Protein AF-0000000072240077 (afdb_homodimer)

Sequence (240 aa):
MLSRKIATWWFSNKEYLAKALKEIVDQAFSPAPGAASATRTRRRMTVDEASDLFGVQKNASLKEIIERSDQLYKLNDPSKGGSKYLQAKVLSARLVLEDEARKRGETLPEERNNTQYHSSMLSRKIATWWFSNKEYLAKALKEIVDQAFSPAPGAASATRTRRRMTVDEASDLFGVQKNASLKEIIERSDQLYKLNDPSKGGSKYLQAKVLSARLVLEDEARKRGETLPEERNNTQYHSS

Secondary structure (DSSP, 8-state):
--TTSSTTGGGS--HHHHHHHHHHHHHHT---TT--S------PPPHHHHHHHHT--TT--HHHHHHHHHHHHHHT-GGGT--HHHHHHHHHHHHHHHHHHHHTT---HHHHHHHHHHT-/--TTSSTTGGGG--HHHHHHHHHHHHHHT---TT--S------PPPHHHHHHHHT--TT--HHHHHHHHHHHHHHT-GGGT--HHHHHHHHHHHHHHHHHHHHTT---HHHHHHHHHH--

Solvent-accessible surface area (backbone atoms only — not comparable to full-atom values): 14073 Å² total; per-residue (Å²): 135,78,83,73,69,68,79,65,62,78,70,72,66,58,75,58,42,56,65,50,43,53,55,43,45,52,60,73,62,48,69,62,76,85,70,67,77,82,72,60,77,68,74,73,79,44,60,68,56,29,18,50,42,64,70,49,58,88,80,48,50,64,68,55,50,51,53,48,38,52,50,44,36,59,49,20,32,51,92,78,64,28,22,65,48,56,25,46,49,43,52,52,28,39,53,46,50,49,52,53,26,39,74,74,66,52,64,52,73,67,55,53,55,54,55,58,62,65,71,102,134,76,84,72,68,67,79,65,62,78,71,73,66,57,74,58,42,58,64,51,42,52,56,44,48,54,62,72,61,50,68,63,74,86,71,65,78,82,71,61,79,68,74,72,79,47,59,68,56,29,19,51,44,65,70,49,58,87,81,46,50,63,68,57,50,50,54,48,38,51,48,46,35,59,49,20,31,52,93,78,63,29,21,64,48,56,27,48,49,41,51,52,29,41,54,45,50,49,52,53,26,40,76,74,66,54,67,52,72,66,54,52,55,56,55,58,62,66,73,103

Organism: Galdieria sulphuraria (NCBI:txid130081)

Structure (mmCIF, N/CA/C/O backbone):
data_AF-0000000072240077-model_v1
#
loop_
_entity.id
_entity.type
_entity.pdbx_description
1 polymer 'Mitochondrial import inner membrane translocase subunit TIM16'
#
loop_
_atom_site.group_PDB
_atom_site.id
_atom_site.type_symbol
_atom_site.label_atom_id
_atom_site.label_alt_id
_atom_site.label_comp_id
_atom_site.label_asym_id
_atom_site.label_entity_id
_atom_site.label_seq_id
_atom_site.pdbx_PDB_ins_code
_atom_site.Cartn_x
_atom_site.Cartn_y
_atom_site.Cartn_z
_atom_site.occupancy
_atom_site.B_iso_or_equiv
_atom_site.auth_seq_id
_atom_site.auth_comp_id
_atom_site.auth_asym_id
_atom_site.auth_atom_id
_atom_site.pdbx_PDB_model_num
ATOM 1 N N . MET A 1 1 ? 39.156 -16.797 -3.301 1 23.38 1 MET A N 1
ATOM 2 C CA . MET A 1 1 ? 38.188 -16.672 -4.375 1 23.38 1 MET A CA 1
ATOM 3 C C . MET A 1 1 ? 36.781 -17 -3.875 1 23.38 1 MET A C 1
ATOM 5 O O . MET A 1 1 ? 35.844 -17.141 -4.668 1 23.38 1 MET A O 1
ATOM 9 N N . LEU A 1 2 ? 36.625 -17.469 -2.545 1 30.12 2 LEU A N 1
ATOM 10 C CA . LEU A 1 2 ? 35.531 -18.031 -1.78 1 30.12 2 LEU A CA 1
ATOM 11 C C . LEU A 1 2 ? 34.438 -17 -1.52 1 30.12 2 LEU A C 1
ATOM 13 O O . LEU A 1 2 ? 33.531 -17.219 -0.731 1 30.12 2 LEU A O 1
ATOM 17 N N . SER A 1 3 ? 34.656 -15.75 -1.897 1 30.45 3 SER A N 1
ATOM 18 C CA . SER A 1 3 ? 33.844 -14.656 -1.384 1 30.45 3 SER A CA 1
ATOM 19 C C . SER A 1 3 ? 32.438 -14.688 -1.97 1 30.45 3 SER A C 1
ATOM 21 O O . SER A 1 3 ? 31.688 -13.695 -1.899 1 30.45 3 SER A O 1
ATOM 23 N N . ARG A 1 4 ? 32.062 -15.648 -2.889 1 36.69 4 ARG A N 1
ATOM 24 C CA . ARG A 1 4 ? 30.812 -15.734 -3.611 1 36.69 4 ARG A CA 1
ATOM 25 C C . ARG A 1 4 ? 29.656 -16.031 -2.664 1 36.69 4 ARG A C 1
ATOM 27 O O . ARG A 1 4 ? 28.5 -16.141 -3.094 1 36.69 4 ARG A O 1
ATOM 34 N N . LYS A 1 5 ? 29.766 -16.859 -1.547 1 35 5 LYS A N 1
ATOM 35 C CA . LYS A 1 5 ? 28.688 -17.656 -0.958 1 35 5 LYS A CA 1
ATOM 36 C C . LYS A 1 5 ? 27.688 -16.766 -0.226 1 35 5 LYS A C 1
ATOM 38 O O . LYS A 1 5 ? 26.797 -17.266 0.458 1 35 5 LYS A O 1
ATOM 43 N N . ILE A 1 6 ? 27.969 -15.562 0.047 1 33.59 6 ILE A N 1
ATOM 44 C CA . ILE A 1 6 ? 27.141 -14.938 1.065 1 33.59 6 ILE A CA 1
ATOM 45 C C . ILE A 1 6 ? 25.719 -14.719 0.516 1 33.59 6 ILE A C 1
ATOM 47 O O . ILE A 1 6 ? 24.75 -14.82 1.254 1 33.59 6 ILE A O 1
ATOM 51 N N . ALA A 1 7 ? 25.562 -14.266 -0.649 1 33.47 7 ALA A N 1
ATOM 52 C CA . ALA A 1 7 ? 24.312 -13.602 -0.992 1 33.47 7 ALA A CA 1
ATOM 53 C C . ALA A 1 7 ? 23.203 -14.633 -1.259 1 33.47 7 ALA A C 1
ATOM 55 O O . ALA A 1 7 ? 22.109 -14.273 -1.7 1 33.47 7 ALA A O 1
ATOM 56 N N . THR A 1 8 ? 23.562 -15.891 -1.469 1 33.22 8 THR A N 1
ATOM 57 C CA . THR A 1 8 ? 22.594 -16.922 -1.83 1 33.22 8 THR A CA 1
ATOM 58 C C . THR A 1 8 ? 21.594 -17.141 -0.698 1 33.22 8 THR A C 1
ATOM 60 O O . THR A 1 8 ? 20.609 -17.859 -0.869 1 33.22 8 THR A O 1
ATOM 63 N N . TRP A 1 9 ? 21.984 -16.859 0.6 1 36.62 9 TRP A N 1
ATOM 64 C CA . TRP A 1 9 ? 21.219 -17.359 1.74 1 36.62 9 TRP A CA 1
ATOM 65 C C . TRP A 1 9 ? 19.812 -16.766 1.753 1 36.62 9 TRP A C 1
ATOM 67 O O . TRP A 1 9 ? 18.859 -17.422 2.18 1 36.62 9 TRP A O 1
ATOM 77 N N . TRP A 1 10 ? 19.594 -15.688 1.275 1 39.09 10 TRP A N 1
ATOM 78 C CA . TRP A 1 10 ? 18.266 -15.141 1.543 1 39.09 10 TRP A CA 1
ATOM 79 C C . TRP A 1 10 ? 17.172 -16.031 0.963 1 39.09 10 TRP A C 1
ATOM 81 O O . TRP A 1 10 ? 16.062 -16.078 1.478 1 39.09 10 TRP A O 1
ATOM 91 N N . PHE A 1 11 ? 17.297 -16.641 -0.177 1 42.75 11 PHE A N 1
ATOM 92 C CA . PHE A 1 11 ? 16.141 -17.172 -0.904 1 42.75 11 PHE A CA 1
ATOM 93 C C . PHE A 1 11 ? 15.875 -18.609 -0.516 1 42.75 11 PHE A C 1
ATOM 95 O O . PHE A 1 11 ? 14.969 -19.25 -1.062 1 42.75 11 PHE A O 1
ATOM 102 N N . SER A 1 12 ? 16.688 -19.328 0.104 1 37.28 12 SER A N 1
ATOM 103 C CA . SER A 1 12 ? 16.375 -20.734 0.288 1 37.28 12 SER A CA 1
ATOM 104 C C . SER A 1 12 ? 15.078 -20.906 1.072 1 37.28 12 SER A C 1
ATOM 106 O O . SER A 1 12 ? 14.539 -22.016 1.161 1 37.28 12 SER A O 1
ATOM 108 N N . ASN A 1 13 ? 14.695 -20.234 2.211 1 38.38 13 ASN A N 1
ATOM 109 C CA . ASN A 1 13 ? 13.672 -20.578 3.189 1 38.38 13 ASN A CA 1
ATOM 110 C C . ASN A 1 13 ? 12.273 -20.25 2.686 1 38.38 13 ASN A C 1
ATOM 112 O O . ASN A 1 13 ? 11.766 -19.156 2.934 1 38.38 13 ASN A O 1
ATOM 116 N N . LYS A 1 14 ? 11.883 -20.5 1.625 1 41.28 14 LYS A N 1
ATOM 117 C CA . LYS A 1 14 ? 10.609 -20.234 0.964 1 41.28 14 LYS A CA 1
ATOM 118 C C . LYS A 1 14 ? 9.453 -20.859 1.731 1 41.28 14 LYS A C 1
ATOM 120 O O . LYS A 1 14 ? 8.352 -20.312 1.771 1 41.28 14 LYS A O 1
ATOM 125 N N . GLU A 1 15 ? 9.578 -22.141 2.133 1 40.34 15 GLU A N 1
ATOM 126 C CA . GLU A 1 15 ? 8.477 -22.781 2.846 1 40.34 15 GLU A CA 1
ATOM 127 C C . GLU A 1 15 ? 8.109 -22.016 4.109 1 40.34 15 GLU A C 1
ATOM 129 O O . GLU A 1 15 ? 6.934 -21.922 4.465 1 40.34 15 GLU A O 1
ATOM 134 N N . TYR A 1 16 ? 9.102 -21.594 4.836 1 43.09 16 TYR A N 1
ATOM 135 C CA . TYR A 1 16 ? 8.898 -20.984 6.148 1 43.09 16 TYR A CA 1
ATOM 136 C C . TYR A 1 16 ? 8.195 -19.625 6.023 1 43.09 16 TYR A C 1
ATOM 138 O O . TYR A 1 16 ? 7.453 -19.234 6.918 1 43.09 16 TYR A O 1
ATOM 146 N N . LEU A 1 17 ? 8.195 -19.203 4.898 1 49.06 17 LEU A N 1
ATOM 147 C CA . LEU A 1 17 ? 7.754 -17.812 4.816 1 49.06 17 LEU A CA 1
ATOM 148 C C . LEU A 1 17 ? 6.234 -17.734 4.766 1 49.06 17 LEU A C 1
ATOM 150 O O . LEU A 1 17 ? 5.637 -16.859 5.402 1 49.06 17 LEU A O 1
ATOM 154 N N . ALA A 1 18 ? 5.684 -18.797 4.066 1 44.97 18 ALA A N 1
ATOM 155 C CA . ALA A 1 18 ? 4.23 -18.672 3.979 1 44.97 18 ALA A CA 1
ATOM 156 C C . ALA A 1 18 ? 3.592 -18.766 5.363 1 44.97 18 ALA A C 1
ATOM 158 O O . ALA A 1 18 ? 2.666 -18.016 5.676 1 44.97 18 ALA A O 1
ATOM 159 N N . LYS A 1 19 ? 3.92 -19.938 6.117 1 48.56 19 LYS A N 1
ATOM 160 C CA . LYS A 1 19 ? 3.379 -20.047 7.469 1 48.56 19 LYS A CA 1
ATOM 161 C C . LYS A 1 19 ? 3.789 -18.859 8.328 1 48.56 19 LYS A C 1
ATOM 163 O O . LYS A 1 19 ? 2.996 -18.359 9.133 1 48.56 19 LYS A O 1
ATOM 168 N N . ALA A 1 20 ? 4.969 -18.469 8.203 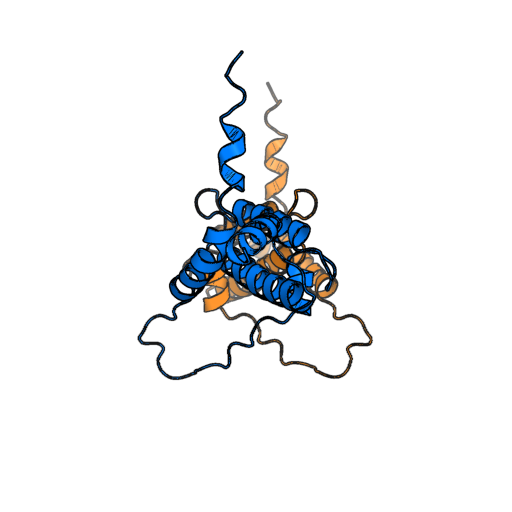1 47.31 20 ALA A N 1
ATOM 169 C CA . ALA A 1 20 ? 5.48 -17.359 8.992 1 47.31 20 ALA A CA 1
ATOM 170 C C . ALA A 1 20 ? 4.789 -16.047 8.617 1 47.31 20 ALA A C 1
ATOM 172 O O . ALA A 1 20 ? 4.473 -15.227 9.477 1 47.31 20 ALA A O 1
ATOM 173 N N . LEU A 1 21 ? 4.414 -16.125 7.363 1 52.34 21 LEU A N 1
ATOM 174 C CA . LEU A 1 21 ? 3.789 -14.891 6.887 1 52.34 21 LEU A CA 1
ATOM 175 C C . LEU A 1 21 ? 2.369 -14.758 7.426 1 52.34 21 LEU A C 1
ATOM 177 O O . LEU A 1 21 ? 1.952 -13.672 7.832 1 52.34 21 LEU A O 1
ATOM 181 N N . LYS A 1 22 ? 1.643 -15.945 7.465 1 51.84 22 LYS A N 1
ATOM 182 C CA . LYS A 1 22 ? 0.296 -15.891 8.023 1 51.84 22 LYS A CA 1
ATOM 183 C C . LYS A 1 22 ? 0.323 -15.398 9.469 1 51.84 22 LYS A C 1
ATOM 185 O O . LYS A 1 22 ? -0.534 -14.609 9.883 1 51.84 22 LYS A O 1
ATOM 190 N N . GLU A 1 23 ? 1.2 -15.867 10.219 1 48.19 23 GLU A N 1
ATOM 191 C CA . GLU A 1 23 ? 1.316 -15.469 11.617 1 48.19 23 GLU A CA 1
ATOM 192 C C . GLU A 1 23 ? 1.654 -13.984 11.742 1 48.19 23 GLU A C 1
ATOM 194 O O . GLU A 1 23 ? 1.138 -13.297 12.625 1 48.19 23 GLU A O 1
ATOM 199 N N . ILE A 1 24 ? 2.334 -13.539 10.859 1 46.5 24 ILE A N 1
ATOM 200 C CA . ILE A 1 24 ? 2.77 -12.148 10.922 1 46.5 24 ILE A CA 1
ATOM 201 C C . ILE A 1 24 ? 1.61 -11.227 10.547 1 46.5 24 ILE A C 1
ATOM 203 O O . ILE A 1 24 ? 1.394 -10.195 11.188 1 46.5 24 ILE A O 1
ATOM 207 N N . VAL A 1 25 ? 0.955 -11.648 9.578 1 49.75 25 VAL A N 1
ATOM 208 C CA . VAL A 1 25 ? -0.196 -10.859 9.148 1 49.75 25 VAL A CA 1
ATOM 209 C C . VAL A 1 25 ? -1.205 -10.758 10.297 1 49.75 25 VAL A C 1
ATOM 211 O O . VAL A 1 25 ? -1.745 -9.68 10.555 1 49.75 25 VAL A O 1
ATOM 214 N N . ASP A 1 26 ? -1.506 -11.883 10.945 1 47.62 26 ASP A N 1
ATOM 215 C CA . ASP A 1 26 ? -2.451 -11.891 12.055 1 47.62 26 ASP A CA 1
ATOM 216 C C . ASP A 1 26 ? -1.997 -10.945 13.164 1 47.62 26 ASP A C 1
ATOM 218 O O . ASP A 1 26 ? -2.816 -10.25 13.773 1 47.62 26 ASP A O 1
ATOM 222 N N . GLN A 1 27 ? -0.763 -10.953 13.352 1 46.28 27 GLN A N 1
ATOM 223 C CA . GLN A 1 27 ? -0.23 -10.125 14.43 1 46.28 27 GLN A CA 1
ATOM 224 C C . GLN A 1 27 ? -0.162 -8.656 14.016 1 46.28 27 GLN A C 1
ATOM 226 O O . GLN A 1 27 ? -0.381 -7.766 14.836 1 46.28 27 GLN A O 1
ATOM 231 N N . ALA A 1 28 ? 0.262 -8.555 12.898 1 47 28 ALA A N 1
ATOM 232 C CA . ALA A 1 28 ? 0.469 -7.18 12.461 1 47 28 ALA A CA 1
ATOM 233 C C . ALA A 1 28 ? -0.862 -6.453 12.297 1 47 28 ALA A C 1
ATOM 235 O O . ALA A 1 28 ? -0.947 -5.242 12.516 1 47 28 ALA A O 1
ATOM 236 N N . PHE A 1 29 ? -1.854 -7.215 11.93 1 45.94 29 PHE A N 1
ATOM 237 C CA . PHE A 1 29 ? -3.164 -6.613 11.703 1 45.94 29 PHE A CA 1
ATOM 238 C C . PHE A 1 29 ? -4.125 -6.973 12.836 1 45.94 29 PHE A C 1
ATOM 240 O O . PHE A 1 29 ? -5.344 -6.949 12.648 1 45.94 29 PHE A O 1
ATOM 247 N N . SER A 1 30 ? -3.643 -7.547 13.883 1 42.81 30 SER A N 1
ATOM 248 C CA . SER A 1 30 ? -4.578 -7.758 14.984 1 42.81 30 SER A CA 1
ATOM 249 C C . SER A 1 30 ? -5.176 -6.438 15.461 1 42.81 30 SER A C 1
ATOM 251 O O . SER A 1 30 ? -4.445 -5.508 15.805 1 42.81 30 SER A O 1
ATOM 253 N N . PRO A 1 31 ? -6.422 -6.277 15.195 1 41.31 31 PRO A N 1
ATOM 254 C CA . PRO A 1 31 ? -7.051 -5.082 15.766 1 41.31 31 PRO A CA 1
ATOM 255 C C . PRO A 1 31 ? -6.758 -4.914 17.25 1 41.31 31 PRO A C 1
ATOM 257 O O . PRO A 1 31 ? -6.531 -5.902 17.953 1 41.31 31 PRO A O 1
ATOM 260 N N . ALA A 1 32 ? -6.379 -3.773 17.625 1 40.25 32 ALA A N 1
ATOM 261 C CA . ALA A 1 32 ? -6.328 -3.504 19.062 1 40.25 32 ALA A CA 1
ATOM 262 C C . ALA A 1 32 ? -7.535 -4.105 19.766 1 40.25 32 ALA A C 1
ATOM 264 O O . ALA A 1 32 ? -8.625 -4.172 19.203 1 40.25 32 ALA A O 1
ATOM 265 N N . PRO A 1 33 ? -7.344 -4.863 20.938 1 40.06 33 PRO A N 1
ATOM 266 C CA . PRO A 1 33 ? -8.406 -5.555 21.672 1 40.06 33 PRO A CA 1
ATOM 267 C C . PRO A 1 33 ? -9.688 -4.727 21.781 1 40.06 33 PRO A C 1
ATOM 269 O O . PRO A 1 33 ? -10.781 -5.289 21.891 1 40.06 33 PRO A O 1
ATOM 272 N N . GLY A 1 34 ? -9.664 -3.57 22.328 1 40.94 34 GLY A N 1
ATOM 273 C CA . GLY A 1 34 ? -10.914 -2.885 22.578 1 40.94 34 GLY A CA 1
ATOM 274 C C . GLY A 1 34 ? -11.797 -2.758 21.359 1 40.94 34 GLY A C 1
ATOM 275 O O . GLY A 1 34 ? -12.844 -2.107 21.391 1 40.94 34 GLY A O 1
ATOM 276 N N . ALA A 1 35 ? -11.219 -2.775 20.297 1 36.62 35 ALA A N 1
ATOM 277 C CA . ALA A 1 35 ? -12.062 -2.656 19.109 1 36.62 35 ALA A CA 1
ATOM 278 C C . ALA A 1 35 ? -12.914 -3.91 18.922 1 36.62 35 ALA A C 1
ATOM 280 O O . ALA A 1 35 ? -12.492 -4.855 18.25 1 36.62 35 ALA A O 1
ATOM 281 N N . ALA A 1 36 ? -13.5 -4.504 19.922 1 35.47 36 ALA A N 1
ATOM 282 C CA . ALA A 1 36 ? -14.469 -5.602 19.953 1 35.47 36 ALA A CA 1
ATOM 283 C C . ALA A 1 36 ? -15.312 -5.617 18.672 1 35.47 36 ALA A C 1
ATOM 285 O O . ALA A 1 36 ? -15.57 -6.676 18.109 1 35.47 36 ALA A O 1
ATOM 286 N N . SER A 1 37 ? -16.5 -4.711 18.641 1 37.94 37 SER A N 1
ATOM 287 C CA . SER A 1 37 ? -17.812 -4.816 18.016 1 37.94 37 SER A CA 1
ATOM 288 C C . SER A 1 37 ? -17.703 -4.953 16.5 1 37.94 37 SER A C 1
ATOM 290 O O . SER A 1 37 ? -18.562 -5.555 15.867 1 37.94 37 SER A O 1
ATOM 292 N N . ALA A 1 38 ? -17.391 -3.777 15.664 1 37.5 38 ALA A N 1
ATOM 293 C CA . ALA A 1 38 ? -17.781 -3.764 14.25 1 37.5 38 ALA A CA 1
ATOM 294 C C . ALA A 1 38 ? -16.984 -4.797 13.461 1 37.5 38 ALA A C 1
ATOM 296 O O . ALA A 1 38 ? -15.766 -4.656 13.289 1 37.5 38 ALA A O 1
ATOM 297 N N . THR A 1 39 ? -17.031 -6.062 13.742 1 40.66 39 THR A N 1
ATOM 298 C CA . THR A 1 39 ? -16.625 -7.105 12.805 1 40.66 39 THR A CA 1
ATOM 299 C C . THR A 1 39 ? -16.688 -6.598 11.367 1 40.66 39 THR A C 1
ATOM 301 O O . THR A 1 39 ? -17.719 -6.691 10.719 1 40.66 39 THR A O 1
ATOM 304 N N . ARG A 1 40 ? -16.453 -5.324 11.227 1 45.16 40 ARG A N 1
ATOM 305 C CA . ARG A 1 40 ? -16.531 -4.812 9.859 1 45.16 40 ARG A CA 1
ATOM 306 C C . ARG A 1 40 ? -15.969 -5.824 8.867 1 45.16 40 ARG A C 1
ATOM 308 O O . ARG A 1 40 ? -14.898 -6.402 9.094 1 45.16 40 ARG A O 1
ATOM 315 N N . THR A 1 41 ? -16.812 -6.66 8.352 1 48.19 41 THR A N 1
ATOM 316 C CA . THR A 1 41 ? -16.547 -7.566 7.242 1 48.19 41 THR A CA 1
ATOM 317 C C . THR A 1 41 ? -15.398 -7.043 6.383 1 48.19 41 THR A C 1
ATOM 319 O O . THR A 1 41 ? -15.578 -6.102 5.609 1 48.19 41 THR A O 1
ATOM 322 N N . ARG A 1 42 ? -14.242 -6.844 7.113 1 56.81 42 ARG A N 1
ATOM 323 C CA . ARG A 1 42 ? -13.094 -6.484 6.289 1 56.81 42 ARG A CA 1
ATOM 324 C C . ARG A 1 42 ? -13.039 -7.328 5.02 1 56.81 42 ARG A C 1
ATOM 326 O O . ARG A 1 42 ? -13.07 -8.562 5.086 1 56.81 42 ARG A O 1
ATOM 333 N N . ARG A 1 43 ? -13.594 -6.734 4.008 1 69.81 43 ARG A N 1
ATOM 334 C CA . ARG A 1 43 ? -13.609 -7.406 2.713 1 69.81 43 ARG A CA 1
ATOM 335 C C . ARG A 1 43 ? -12.242 -8.016 2.402 1 69.81 43 ARG A C 1
ATOM 337 O O . ARG A 1 43 ? -11.219 -7.34 2.512 1 69.81 43 ARG A O 1
ATOM 344 N N . ARG A 1 44 ? -12.258 -9.328 2.402 1 82.56 44 ARG A N 1
ATOM 345 C CA . ARG A 1 44 ? -11.047 -10.047 2.01 1 82.56 44 ARG A CA 1
ATOM 346 C C . ARG A 1 44 ? -10.555 -9.586 0.642 1 82.56 44 ARG A C 1
ATOM 348 O O . ARG A 1 44 ? -11.359 -9.32 -0.253 1 82.56 44 ARG A O 1
ATOM 355 N N . MET A 1 45 ? -9.273 -9.484 0.624 1 91.62 45 MET A N 1
ATOM 356 C CA . MET A 1 45 ? -8.672 -9.125 -0.658 1 91.62 45 MET A CA 1
ATOM 357 C C . MET A 1 45 ? -8.992 -10.172 -1.721 1 91.62 45 MET A C 1
ATOM 359 O O . MET A 1 45 ? -8.852 -11.367 -1.478 1 91.62 45 MET A O 1
ATOM 363 N N . THR A 1 46 ? -9.445 -9.711 -2.906 1 93.88 46 THR A N 1
ATOM 364 C CA . THR A 1 46 ? -9.75 -10.633 -3.996 1 93.88 46 THR A CA 1
ATOM 365 C C . THR A 1 46 ? -8.5 -10.953 -4.801 1 93.88 46 THR A C 1
ATOM 367 O O . THR A 1 46 ? -7.484 -10.266 -4.684 1 93.88 46 THR A O 1
ATOM 370 N N . VAL A 1 47 ? -8.633 -12.031 -5.656 1 96.5 47 VAL A N 1
ATOM 371 C CA . VAL A 1 47 ? -7.535 -12.406 -6.535 1 96.5 47 VAL A CA 1
ATOM 372 C C . VAL A 1 47 ? -7.234 -11.266 -7.504 1 96.5 47 VAL A C 1
ATOM 374 O O . VAL A 1 47 ? -6.07 -10.961 -7.781 1 96.5 47 VAL A O 1
ATOM 377 N N . ASP A 1 48 ? -8.289 -10.602 -7.93 1 96.38 48 ASP A N 1
ATOM 378 C CA . ASP A 1 48 ? -8.117 -9.477 -8.844 1 96.38 48 ASP A CA 1
ATOM 379 C C . ASP A 1 48 ? -7.348 -8.336 -8.18 1 96.38 48 ASP A C 1
ATOM 381 O O . ASP A 1 48 ? -6.43 -7.77 -8.773 1 96.38 48 ASP A O 1
ATOM 385 N N . GLU A 1 49 ? -7.711 -8.016 -6.941 1 95 49 GLU A N 1
ATOM 386 C CA . GLU A 1 49 ? -7.051 -6.949 -6.195 1 95 49 GLU A CA 1
ATOM 387 C C . GLU A 1 49 ? -5.582 -7.281 -5.941 1 95 49 GLU A C 1
ATOM 389 O O . GLU A 1 49 ? -4.707 -6.43 -6.121 1 95 49 GLU A O 1
ATOM 394 N N . ALA A 1 50 ? -5.316 -8.484 -5.547 1 97.44 50 ALA A N 1
ATOM 395 C CA . ALA A 1 50 ? -3.953 -8.93 -5.273 1 97.44 50 ALA A CA 1
ATOM 396 C C . ALA A 1 50 ? -3.098 -8.883 -6.539 1 97.44 50 ALA A C 1
ATOM 398 O O . ALA A 1 50 ? -1.942 -8.461 -6.496 1 97.44 50 ALA A O 1
ATOM 399 N N . SER A 1 51 ? -3.746 -9.312 -7.664 1 98.06 51 SER A N 1
ATOM 400 C CA . SER A 1 51 ? -3.033 -9.297 -8.938 1 98.06 51 SER A CA 1
ATOM 401 C C . SER A 1 51 ? -2.697 -7.867 -9.367 1 98.06 51 SER A C 1
ATOM 403 O O . SER A 1 51 ? -1.601 -7.605 -9.867 1 98.06 51 SER A O 1
ATOM 405 N N . ASP A 1 52 ? -3.594 -6.984 -9.141 1 96.19 52 ASP A N 1
ATOM 406 C CA . ASP A 1 52 ? -3.357 -5.574 -9.438 1 96.19 52 ASP A CA 1
ATOM 407 C C . ASP A 1 52 ? -2.236 -5.008 -8.57 1 96.19 52 ASP A C 1
ATOM 409 O O . ASP A 1 52 ? -1.365 -4.289 -9.062 1 96.19 52 ASP A O 1
ATOM 413 N N . LEU A 1 53 ? -2.23 -5.309 -7.34 1 97.88 53 LEU A N 1
ATOM 414 C CA . LEU A 1 53 ? -1.223 -4.832 -6.398 1 97.88 53 LEU A CA 1
ATOM 415 C C . LEU A 1 53 ? 0.171 -5.285 -6.816 1 97.88 53 LEU A C 1
ATOM 417 O O . LEU A 1 53 ? 1.119 -4.496 -6.793 1 97.88 53 LEU A O 1
ATOM 421 N N . PHE A 1 54 ? 0.246 -6.48 -7.285 1 98.31 54 PHE A N 1
ATOM 422 C CA . PHE A 1 54 ? 1.539 -7.039 -7.66 1 98.31 54 PHE A CA 1
ATOM 423 C C . PHE A 1 54 ? 1.895 -6.664 -9.094 1 98.31 54 PHE A C 1
ATOM 425 O O . PHE A 1 54 ? 3.062 -6.727 -9.484 1 98.31 54 PHE A O 1
ATOM 432 N N . GLY A 1 55 ? 0.925 -6.301 -9.859 1 97.69 55 GLY A N 1
ATOM 433 C CA . GLY A 1 55 ? 1.159 -6.066 -11.273 1 97.69 55 GLY A CA 1
ATOM 434 C C . GLY A 1 55 ? 1.42 -7.344 -12.055 1 97.69 55 GLY A C 1
ATOM 435 O O . GLY A 1 55 ? 2.301 -7.379 -12.914 1 97.69 55 GLY A O 1
ATOM 436 N N . VAL A 1 56 ? 0.664 -8.359 -11.734 1 97.75 56 VAL A N 1
ATOM 437 C CA . VAL A 1 56 ? 0.82 -9.648 -12.406 1 97.75 56 VAL A CA 1
ATOM 438 C C . VAL A 1 56 ? -0.535 -10.133 -12.914 1 97.75 56 VAL A C 1
ATOM 440 O O . VAL A 1 56 ? -1.577 -9.602 -12.531 1 97.75 56 VAL A O 1
ATOM 443 N N . GLN A 1 57 ? -0.478 -11.141 -13.781 1 96.69 57 GLN A N 1
ATOM 444 C CA . GLN A 1 57 ? -1.712 -11.766 -14.25 1 96.69 57 GLN A CA 1
ATOM 445 C C . GLN A 1 57 ? -2.332 -12.633 -13.156 1 96.69 57 GLN A C 1
ATOM 447 O O . GLN A 1 57 ? -1.634 -13.094 -12.25 1 96.69 57 GLN A O 1
ATOM 452 N N . LYS A 1 58 ? -3.619 -12.875 -13.273 1 95 58 LYS A N 1
ATOM 453 C CA . LYS A 1 58 ? -4.34 -13.68 -12.297 1 95 58 LYS A CA 1
ATOM 454 C C . LYS A 1 58 ? -3.764 -15.086 -12.211 1 95 58 LYS A C 1
ATOM 456 O O . LYS A 1 58 ? -3.828 -15.727 -11.156 1 95 58 LYS A O 1
ATOM 461 N N . ASN A 1 59 ? -3.188 -15.547 -13.328 1 95.75 59 ASN A N 1
ATOM 462 C CA . ASN A 1 59 ? -2.641 -16.891 -13.359 1 95.75 59 ASN A CA 1
ATOM 463 C C . ASN A 1 59 ? -1.116 -16.891 -13.281 1 95.75 59 ASN A C 1
ATOM 465 O O . ASN A 1 59 ? -0.455 -17.781 -13.828 1 95.75 59 ASN A O 1
ATOM 469 N N . ALA A 1 60 ? -0.604 -15.859 -12.648 1 96.31 60 ALA A N 1
ATOM 470 C CA . ALA A 1 60 ? 0.841 -15.766 -12.461 1 96.31 60 ALA A CA 1
ATOM 471 C C . ALA A 1 60 ? 1.385 -17.016 -11.773 1 96.31 60 ALA A C 1
ATOM 473 O O . ALA A 1 60 ? 0.703 -17.625 -10.945 1 96.31 60 ALA A O 1
ATOM 474 N N . SER A 1 61 ? 2.619 -17.375 -12.125 1 94.62 61 SER A N 1
ATOM 475 C CA . SER A 1 61 ? 3.266 -18.547 -11.539 1 94.62 61 SER A CA 1
ATOM 476 C C . SER A 1 61 ? 3.654 -18.297 -10.086 1 94.62 61 SER A C 1
ATOM 478 O O . SER A 1 61 ? 3.791 -17.141 -9.672 1 94.62 61 SER A O 1
ATOM 480 N N . LEU A 1 62 ? 3.811 -19.328 -9.383 1 92.62 62 LEU A N 1
ATOM 481 C CA . LEU A 1 62 ?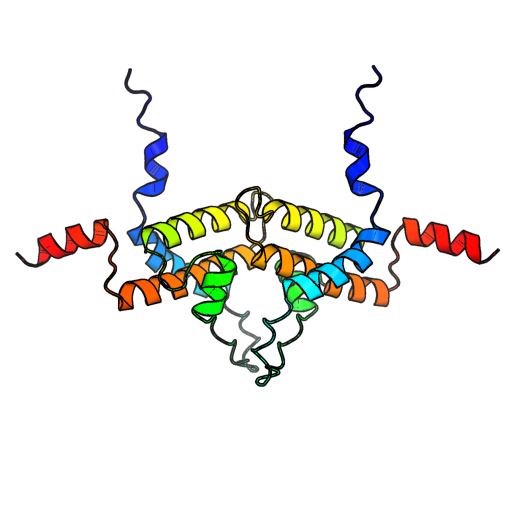 4.246 -19.234 -7.996 1 92.62 62 LEU A CA 1
ATOM 482 C C . LEU A 1 62 ? 5.582 -18.5 -7.895 1 92.62 62 LEU A C 1
ATOM 484 O O . LEU A 1 62 ? 5.789 -17.703 -6.984 1 92.62 62 LEU A O 1
ATOM 488 N N . LYS A 1 63 ? 6.441 -18.812 -8.812 1 91.62 63 LYS A N 1
ATOM 489 C CA . LYS A 1 63 ? 7.75 -18.156 -8.828 1 91.62 63 LYS A CA 1
ATOM 490 C C . LYS A 1 63 ? 7.605 -16.641 -8.984 1 91.62 63 LYS A C 1
ATOM 492 O O . LYS A 1 63 ? 8.227 -15.883 -8.242 1 91.62 63 LYS A O 1
ATOM 497 N N . GLU A 1 64 ? 6.777 -16.188 -9.875 1 95.5 64 GLU A N 1
ATOM 498 C CA . GLU A 1 64 ? 6.543 -14.766 -10.102 1 95.5 64 GLU A CA 1
ATOM 499 C C . GLU A 1 64 ? 5.93 -14.102 -8.875 1 95.5 64 GLU A C 1
ATOM 501 O O . GLU A 1 64 ? 6.316 -12.984 -8.508 1 95.5 64 GLU A O 1
ATOM 506 N N . ILE A 1 65 ? 5.031 -14.742 -8.242 1 96.44 65 ILE A N 1
ATOM 507 C CA . ILE A 1 65 ? 4.336 -14.227 -7.062 1 96.44 65 ILE A CA 1
ATOM 508 C C . ILE A 1 65 ? 5.336 -14.016 -5.93 1 96.44 65 ILE A C 1
ATOM 510 O O . ILE A 1 65 ? 5.344 -12.961 -5.293 1 96.44 65 ILE A O 1
ATOM 514 N N . ILE A 1 66 ? 6.184 -14.969 -5.789 1 93.69 66 ILE A N 1
ATOM 515 C CA . ILE A 1 66 ? 7.156 -14.906 -4.703 1 93.69 66 ILE A CA 1
ATOM 516 C C . ILE A 1 66 ? 8.156 -13.789 -4.969 1 93.69 66 ILE A C 1
ATOM 518 O O . ILE A 1 66 ? 8.453 -12.984 -4.078 1 93.69 66 ILE A O 1
ATOM 522 N N . GLU A 1 67 ? 8.625 -13.727 -6.156 1 94.75 67 GLU A N 1
ATOM 523 C CA . GLU A 1 67 ? 9.594 -12.695 -6.52 1 94.75 67 GLU A CA 1
ATOM 524 C C . GLU A 1 67 ? 9.008 -11.297 -6.348 1 94.75 67 GLU A C 1
ATOM 526 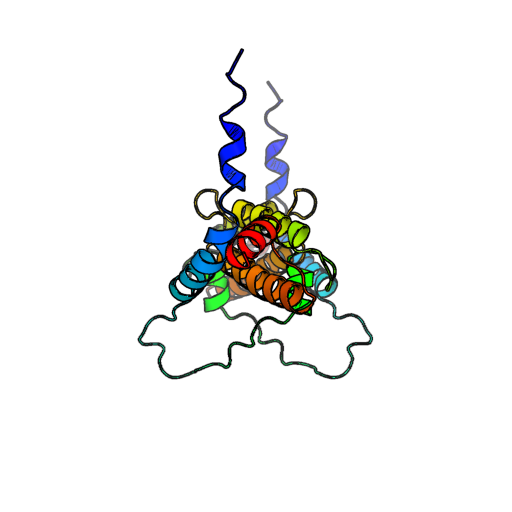O O . GLU A 1 67 ? 9.648 -10.422 -5.773 1 94.75 67 GLU A O 1
ATOM 531 N N . ARG A 1 68 ? 7.816 -11.125 -6.84 1 97.44 68 ARG A N 1
ATOM 532 C CA . ARG A 1 68 ? 7.148 -9.828 -6.746 1 97.44 68 ARG A CA 1
ATOM 533 C C . ARG A 1 68 ? 6.875 -9.461 -5.293 1 97.44 68 ARG A C 1
ATOM 535 O O . ARG A 1 68 ? 7.043 -8.305 -4.898 1 97.44 68 ARG A O 1
ATOM 542 N N . SER A 1 69 ? 6.445 -10.406 -4.508 1 96.38 69 SER A N 1
ATOM 543 C CA . SER A 1 69 ? 6.176 -10.188 -3.088 1 96.38 69 SER A CA 1
ATOM 544 C C . SER A 1 69 ? 7.434 -9.742 -2.35 1 96.38 69 SER A C 1
ATOM 546 O O . SER A 1 69 ? 7.395 -8.797 -1.562 1 96.38 69 SER A O 1
ATOM 548 N N . ASP A 1 70 ? 8.484 -10.461 -2.635 1 96.06 70 ASP A N 1
ATOM 549 C CA . ASP A 1 70 ? 9.742 -10.133 -1.978 1 96.06 70 ASP A CA 1
ATOM 550 C C . ASP A 1 70 ? 10.203 -8.719 -2.338 1 96.06 70 ASP A C 1
ATOM 552 O O . ASP A 1 70 ? 10.656 -7.973 -1.471 1 96.06 70 ASP A O 1
ATOM 556 N N . GLN A 1 71 ? 10.109 -8.445 -3.545 1 97.94 71 GLN A N 1
ATOM 557 C CA . GLN A 1 71 ? 10.492 -7.117 -4.023 1 97.94 71 GLN A CA 1
ATOM 558 C C . GLN A 1 71 ? 9.688 -6.027 -3.316 1 97.94 71 GLN A C 1
ATOM 560 O O . GLN A 1 71 ? 10.258 -5.094 -2.754 1 97.94 71 GLN A O 1
ATOM 565 N N . LEU A 1 72 ? 8.406 -6.113 -3.322 1 98.31 72 LEU A N 1
ATOM 566 C CA . LEU A 1 72 ? 7.539 -5.098 -2.746 1 98.31 72 LEU A CA 1
ATOM 567 C C . LEU A 1 72 ? 7.676 -5.059 -1.227 1 98.31 72 LEU A C 1
ATOM 569 O O . LEU A 1 72 ? 7.578 -3.992 -0.617 1 98.31 72 LEU A O 1
ATOM 573 N N . TYR A 1 73 ? 7.871 -6.238 -0.645 1 96.81 73 TYR A N 1
ATOM 574 C CA . TYR A 1 73 ? 8.055 -6.289 0.801 1 96.81 73 TYR A CA 1
ATOM 575 C C . TYR A 1 73 ? 9.297 -5.516 1.224 1 96.81 73 TYR A C 1
ATOM 577 O O . TYR A 1 73 ? 9.25 -4.738 2.182 1 96.81 73 TYR A O 1
ATOM 585 N N . LYS A 1 74 ? 10.305 -5.699 0.456 1 97.5 74 LYS A N 1
ATOM 586 C CA . LYS A 1 74 ? 11.562 -5.016 0.748 1 97.5 74 LYS A CA 1
ATOM 587 C C . LYS A 1 74 ? 11.438 -3.512 0.527 1 97.5 74 LYS A C 1
ATOM 589 O O . LYS A 1 74 ? 11.93 -2.717 1.328 1 97.5 74 LYS A O 1
ATOM 594 N N . LEU A 1 75 ? 10.789 -3.137 -0.499 1 97.81 75 LEU A N 1
ATOM 595 C CA . LEU A 1 75 ? 10.617 -1.725 -0.825 1 97.81 75 LEU A CA 1
ATOM 596 C C . LEU A 1 75 ? 9.844 -1.003 0.271 1 97.81 75 LEU A C 1
ATOM 598 O O . LEU A 1 75 ? 10 0.206 0.457 1 97.81 75 LEU A O 1
ATOM 602 N N . ASN A 1 76 ? 9.039 -1.742 1.034 1 98.12 76 ASN A N 1
ATOM 603 C CA . ASN A 1 76 ? 8.203 -1.098 2.041 1 98.12 76 ASN A CA 1
ATOM 604 C C . ASN A 1 76 ? 8.672 -1.434 3.455 1 98.12 76 ASN A C 1
ATOM 606 O O . ASN A 1 76 ? 7.891 -1.345 4.406 1 98.12 76 ASN A O 1
ATOM 610 N N . ASP A 1 77 ? 9.961 -1.813 3.561 1 96.38 77 ASP A N 1
ATOM 611 C CA . ASP A 1 77 ? 10.562 -2.09 4.859 1 96.38 77 ASP A CA 1
ATOM 612 C C . ASP A 1 77 ? 10.57 -0.841 5.738 1 96.38 77 ASP A C 1
ATOM 614 O O . ASP A 1 77 ? 11.203 0.161 5.398 1 96.38 77 ASP A O 1
ATOM 618 N N . PRO A 1 78 ? 9.922 -0.882 6.852 1 96.38 78 PRO A N 1
ATOM 619 C CA . PRO A 1 78 ? 9.852 0.305 7.707 1 96.38 78 PRO A CA 1
ATOM 620 C C . PRO A 1 78 ? 11.227 0.802 8.141 1 96.38 78 PRO A C 1
ATOM 622 O O . PRO A 1 78 ? 11.422 2.006 8.328 1 96.38 78 PRO A O 1
ATOM 625 N N . SER A 1 79 ? 12.156 -0.095 8.289 1 96.5 79 SER A N 1
ATOM 626 C CA . SER A 1 79 ? 13.492 0.3 8.703 1 96.5 79 SER A CA 1
ATOM 627 C C . SER A 1 79 ? 14.203 1.091 7.609 1 96.5 79 SER A C 1
ATOM 629 O O . SER A 1 79 ? 15.211 1.752 7.867 1 96.5 79 SER A O 1
ATOM 631 N N . LYS A 1 80 ? 13.703 1.12 6.441 1 96.44 80 LYS A N 1
ATOM 632 C CA . LYS A 1 80 ? 14.281 1.84 5.309 1 96.44 80 LYS A CA 1
ATOM 633 C C . LYS A 1 80 ? 13.344 2.951 4.832 1 96.44 80 LYS A C 1
ATOM 635 O O . LYS A 1 80 ? 13.406 3.361 3.674 1 96.44 80 LYS A O 1
ATOM 640 N N . GLY A 1 81 ? 12.398 3.291 5.617 1 96.5 81 GLY A N 1
ATOM 641 C CA . GLY A 1 81 ? 11.516 4.406 5.309 1 96.5 81 GLY A CA 1
ATOM 642 C C . GLY A 1 81 ? 10.18 3.971 4.746 1 96.5 81 GLY A C 1
ATOM 643 O O . GLY A 1 81 ? 9.344 4.809 4.387 1 96.5 81 GLY A O 1
ATOM 644 N N . GLY A 1 82 ? 9.984 2.637 4.742 1 98 82 GLY A N 1
ATOM 645 C CA . GLY A 1 82 ? 8.727 2.131 4.23 1 98 82 GLY A CA 1
ATOM 646 C C . GLY A 1 82 ? 7.613 2.145 5.262 1 98 82 GLY A C 1
ATOM 647 O O . GLY A 1 82 ? 7.672 2.896 6.238 1 98 82 GLY A O 1
ATOM 648 N N . SER A 1 83 ? 6.523 1.444 4.914 1 98.19 83 SER A N 1
ATOM 649 C CA . SER A 1 83 ? 5.312 1.435 5.727 1 98.19 83 SER A CA 1
ATOM 650 C C . SER A 1 83 ? 4.949 0.019 6.16 1 98.19 83 SER A C 1
ATOM 652 O O . SER A 1 83 ? 4.793 -0.873 5.324 1 98.19 83 SER A O 1
ATOM 654 N N . LYS A 1 84 ? 4.77 -0.079 7.492 1 96.12 84 LYS A N 1
ATOM 655 C CA . LYS A 1 84 ? 4.328 -1.367 8.016 1 96.12 84 LYS A CA 1
ATOM 656 C C . LYS A 1 84 ? 2.967 -1.756 7.445 1 96.12 84 LYS A C 1
ATOM 658 O O . LYS A 1 84 ? 2.719 -2.93 7.164 1 96.12 84 LYS A O 1
ATOM 663 N N . TYR A 1 85 ? 2.15 -0.768 7.285 1 95.81 85 TYR A N 1
ATOM 664 C CA . TYR A 1 85 ? 0.826 -0.966 6.707 1 95.81 85 TYR A CA 1
ATOM 665 C C . TYR A 1 85 ? 0.927 -1.521 5.289 1 95.81 85 TYR A C 1
ATOM 667 O O . TYR A 1 85 ? 0.258 -2.5 4.953 1 95.81 85 TYR A O 1
ATOM 675 N N . LEU A 1 86 ? 1.712 -0.944 4.445 1 97.75 86 LEU A N 1
ATOM 676 C CA . LEU A 1 86 ? 1.873 -1.392 3.064 1 97.75 86 LEU A CA 1
ATOM 677 C C . LEU A 1 86 ? 2.541 -2.762 3.012 1 97.75 86 LEU A C 1
ATOM 679 O O . LEU A 1 86 ? 2.182 -3.6 2.182 1 97.75 86 LEU A O 1
ATOM 683 N N . GLN A 1 87 ? 3.496 -2.971 3.9 1 96.75 87 GLN A N 1
ATOM 684 C CA . GLN A 1 87 ? 4.129 -4.281 3.969 1 96.75 87 GLN A CA 1
ATOM 685 C C . GLN A 1 87 ? 3.105 -5.371 4.285 1 96.75 87 GLN A C 1
ATOM 687 O O . GLN A 1 87 ? 3.135 -6.449 3.691 1 96.75 87 GLN A O 1
ATOM 692 N N . ALA A 1 88 ? 2.264 -5.082 5.188 1 94.5 88 ALA A N 1
ATOM 693 C CA . ALA A 1 88 ? 1.219 -6.039 5.547 1 94.5 88 ALA A CA 1
ATOM 694 C C . ALA A 1 88 ? 0.288 -6.301 4.367 1 94.5 88 ALA A C 1
ATOM 696 O O . ALA A 1 88 ? -0.144 -7.434 4.148 1 94.5 88 ALA A O 1
ATOM 697 N N . LYS A 1 89 ? 0.005 -5.273 3.676 1 95.81 89 LYS A N 1
ATOM 698 C CA . LYS A 1 89 ? -0.852 -5.422 2.502 1 95.81 89 LYS A CA 1
ATOM 699 C C . LYS A 1 89 ? -0.188 -6.297 1.443 1 95.81 89 LYS A C 1
ATOM 701 O O . LYS A 1 89 ? -0.853 -7.105 0.792 1 95.81 89 LYS A O 1
ATOM 706 N N . VAL A 1 90 ? 1.041 -6.125 1.252 1 97.81 90 VAL A N 1
ATOM 707 C CA . VAL A 1 90 ? 1.812 -6.941 0.323 1 97.81 90 VAL A CA 1
ATOM 708 C C . VAL A 1 90 ? 1.727 -8.414 0.736 1 97.81 90 VAL A C 1
ATOM 710 O O . VAL A 1 90 ? 1.512 -9.289 -0.104 1 97.81 90 VAL A O 1
ATOM 713 N N . LEU A 1 91 ? 1.87 -8.641 1.992 1 95.12 91 LEU A N 1
ATOM 714 C CA . LEU A 1 91 ? 1.813 -10.008 2.492 1 95.12 91 LEU A CA 1
ATOM 715 C C . LEU A 1 91 ? 0.427 -10.602 2.281 1 95.12 91 LEU A C 1
ATOM 717 O O . LEU A 1 91 ? 0.3 -11.773 1.915 1 95.12 91 LEU A O 1
ATOM 721 N N . SER A 1 92 ? -0.595 -9.812 2.525 1 94.69 92 SER A N 1
ATOM 722 C CA . SER 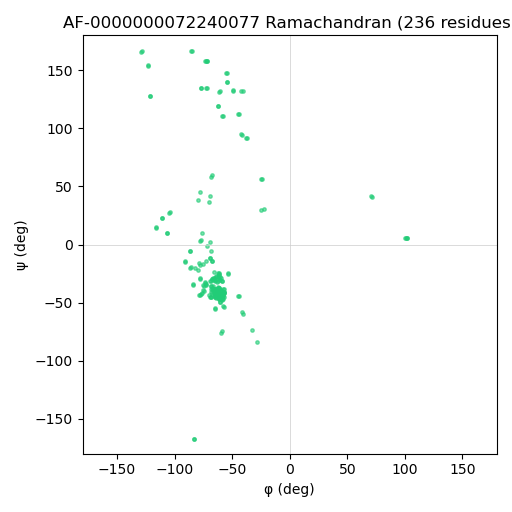A 1 92 ? -1.958 -10.266 2.266 1 94.69 92 SER A CA 1
ATOM 723 C C . SER A 1 92 ? -2.141 -10.656 0.803 1 94.69 92 SER A C 1
ATOM 725 O O . SER A 1 92 ? -2.729 -11.695 0.502 1 94.69 92 SER A O 1
ATOM 727 N N . ALA A 1 93 ? -1.626 -9.844 -0.029 1 97.19 93 ALA A N 1
ATOM 728 C CA . ALA A 1 93 ? -1.731 -10.125 -1.459 1 97.19 93 ALA A CA 1
ATOM 729 C C . ALA A 1 93 ? -0.992 -11.406 -1.826 1 97.19 93 ALA A C 1
ATOM 731 O O . ALA A 1 93 ? -1.48 -12.203 -2.631 1 97.19 93 ALA A O 1
ATOM 732 N N . ARG A 1 94 ? 0.114 -11.555 -1.237 1 96.06 94 ARG A N 1
ATOM 733 C CA . ARG A 1 94 ? 0.889 -12.766 -1.468 1 96.06 94 ARG A CA 1
ATOM 734 C C . ARG A 1 94 ? 0.083 -14.008 -1.103 1 96.06 94 ARG A C 1
ATOM 736 O O . ARG A 1 94 ? 0.015 -14.961 -1.882 1 96.06 94 ARG A O 1
ATOM 743 N N . LEU A 1 95 ? -0.526 -14 0.006 1 94.38 95 LEU A N 1
ATOM 744 C CA . LEU A 1 95 ? -1.29 -15.148 0.487 1 94.38 95 LEU A CA 1
ATOM 745 C C . LEU A 1 95 ? -2.441 -15.469 -0.461 1 94.38 95 LEU A C 1
ATOM 747 O O . LEU A 1 95 ? -2.689 -16.641 -0.768 1 94.38 95 LEU A O 1
ATOM 751 N N . VAL A 1 96 ? -3.059 -14.508 -0.908 1 95.81 96 VAL A N 1
ATOM 752 C CA . VAL A 1 96 ? -4.188 -14.68 -1.815 1 95.81 96 VAL A CA 1
ATOM 753 C C . VAL A 1 96 ? -3.707 -15.312 -3.123 1 95.81 96 VAL A C 1
ATOM 755 O O . VAL A 1 96 ? -4.293 -16.281 -3.605 1 95.81 96 VAL A O 1
ATOM 758 N N . LEU A 1 97 ? -2.643 -14.812 -3.646 1 96.88 97 LEU A N 1
ATOM 759 C CA . LEU A 1 97 ? -2.168 -15.258 -4.953 1 96.88 97 LEU A CA 1
ATOM 760 C C . LEU A 1 97 ? -1.52 -16.641 -4.855 1 96.88 97 LEU A C 1
ATOM 762 O O . LEU A 1 97 ? -1.615 -17.438 -5.789 1 96.88 97 LEU A O 1
ATOM 766 N N . GLU A 1 98 ? -0.87 -16.844 -3.754 1 93.94 98 GLU A N 1
ATOM 767 C CA . GLU A 1 98 ? -0.299 -18.172 -3.559 1 93.94 98 GLU A CA 1
ATOM 768 C C . GLU A 1 98 ? -1.393 -19.234 -3.443 1 93.94 98 GLU A C 1
ATOM 770 O O . GLU A 1 98 ? -1.264 -20.328 -3.994 1 93.94 98 GLU A O 1
ATOM 775 N N . ASP A 1 99 ? -2.406 -18.906 -2.719 1 92.19 99 ASP A N 1
ATOM 776 C CA . ASP A 1 99 ? -3.541 -19.828 -2.604 1 92.19 99 ASP A CA 1
ATOM 777 C C . ASP A 1 99 ? -4.152 -20.109 -3.973 1 92.19 99 ASP A C 1
ATOM 779 O O . ASP A 1 99 ? -4.461 -21.266 -4.285 1 92.19 99 ASP A O 1
ATOM 783 N N . GLU A 1 100 ? -4.273 -19.109 -4.73 1 94.69 100 GLU A N 1
ATOM 784 C CA . GLU A 1 100 ? -4.812 -19.281 -6.078 1 94.69 100 GLU A CA 1
ATOM 785 C C . GLU A 1 100 ? -3.916 -20.156 -6.934 1 94.69 100 GLU A C 1
ATOM 787 O O . GLU A 1 100 ? -4.406 -21.016 -7.676 1 94.69 100 GLU A O 1
ATOM 792 N N . ALA A 1 101 ? -2.662 -19.922 -6.816 1 94.62 101 ALA A N 1
ATOM 793 C CA . ALA A 1 101 ? -1.702 -20.719 -7.57 1 94.62 101 ALA A CA 1
ATOM 794 C C . ALA A 1 101 ? -1.752 -22.188 -7.137 1 94.62 101 ALA A C 1
ATOM 796 O O . ALA A 1 101 ? -1.646 -23.078 -7.973 1 94.62 101 ALA A O 1
ATOM 797 N N . ARG A 1 102 ? -1.917 -22.391 -5.934 1 91.69 102 ARG A N 1
ATOM 798 C CA . ARG A 1 102 ? -1.985 -23.75 -5.418 1 91.69 102 ARG A CA 1
ATOM 799 C C . ARG A 1 102 ? -3.246 -24.469 -5.902 1 91.69 102 ARG A C 1
ATOM 801 O O . ARG A 1 102 ? -3.211 -25.656 -6.219 1 91.69 102 ARG A O 1
ATOM 808 N N . LYS A 1 103 ? -4.266 -23.75 -5.945 1 94 103 LYS A N 1
ATOM 809 C CA . LYS A 1 103 ? -5.508 -24.312 -6.469 1 94 103 LYS A CA 1
ATOM 810 C C . LYS A 1 103 ? -5.348 -24.75 -7.922 1 94 103 LYS A C 1
ATOM 812 O O . LYS A 1 103 ? -6.031 -25.656 -8.383 1 94 103 LYS A O 1
ATOM 817 N N . ARG A 1 104 ? -4.422 -24.125 -8.609 1 94.44 104 ARG A N 1
ATOM 818 C CA . ARG A 1 104 ? -4.152 -24.469 -10 1 94.44 104 ARG A CA 1
ATOM 819 C C . ARG A 1 104 ? -3.148 -25.609 -10.109 1 94.44 104 ARG A C 1
ATOM 821 O O . ARG A 1 104 ? -2.781 -26.031 -11.211 1 94.44 104 ARG A O 1
ATOM 828 N N . GLY A 1 105 ? -2.645 -25.984 -8.977 1 92.31 105 GLY A N 1
ATOM 829 C CA . GLY A 1 105 ? -1.773 -27.156 -8.953 1 92.31 105 GLY A CA 1
ATOM 830 C C . GLY A 1 105 ? -0.302 -26.797 -8.875 1 92.31 105 GLY A C 1
ATOM 831 O O . GLY A 1 105 ? 0.562 -27.672 -8.961 1 92.31 105 GLY A O 1
ATOM 832 N N . GLU A 1 106 ? -0.132 -25.516 -8.719 1 90.75 106 GLU A N 1
ATOM 833 C CA . GLU A 1 106 ? 1.264 -25.094 -8.633 1 90.75 106 GLU A CA 1
ATOM 834 C C . GLU A 1 106 ? 1.846 -25.391 -7.25 1 90.75 106 GLU A C 1
ATOM 836 O O . GLU A 1 106 ? 1.153 -25.266 -6.238 1 90.75 106 GLU A O 1
ATOM 841 N N . THR A 1 107 ? 3.002 -25.922 -7.301 1 82.31 107 THR A N 1
ATOM 842 C CA . THR A 1 107 ? 3.717 -26.188 -6.055 1 82.31 107 THR A CA 1
ATOM 843 C C . THR A 1 107 ? 5.078 -25.484 -6.059 1 82.31 107 THR A C 1
ATOM 845 O O . THR A 1 107 ? 5.566 -25.078 -7.109 1 82.31 107 THR A O 1
ATOM 848 N N . LEU A 1 108 ? 5.414 -25.266 -4.934 1 69.62 108 LEU A N 1
ATOM 849 C CA . LEU A 1 108 ? 6.762 -24.719 -4.871 1 69.62 108 LEU A CA 1
ATOM 850 C C . LEU A 1 108 ? 7.801 -25.781 -5.191 1 69.62 108 LEU A C 1
ATOM 852 O O . LEU A 1 108 ? 7.598 -26.969 -4.898 1 69.62 108 LEU A O 1
ATOM 856 N N . PRO A 1 109 ? 8.797 -25.297 -6.102 1 56.53 109 PRO A N 1
ATOM 857 C CA . PRO A 1 109 ? 9.766 -26.328 -6.488 1 56.53 109 PRO A CA 1
ATOM 858 C C . PRO A 1 109 ? 10.25 -27.156 -5.301 1 56.53 109 PRO A C 1
ATOM 860 O O . PRO A 1 109 ? 10.469 -28.359 -5.43 1 56.53 109 PRO A O 1
ATOM 863 N N . GLU A 1 110 ? 10.555 -26.484 -4.234 1 55.41 110 GLU A N 1
ATOM 864 C CA . GLU A 1 110 ? 11.07 -27.312 -3.146 1 55.41 110 GLU A CA 1
ATOM 865 C C . GLU A 1 110 ? 10.008 -28.266 -2.633 1 55.41 110 GLU A C 1
ATOM 867 O O . GLU A 1 110 ? 10.328 -29.359 -2.146 1 55.41 110 GLU A O 1
ATOM 872 N N . GLU A 1 111 ? 8.844 -27.734 -2.609 1 53.66 111 GLU A N 1
ATOM 873 C CA . GLU A 1 111 ? 7.754 -28.609 -2.172 1 53.66 111 GLU A CA 1
ATOM 874 C C . GLU A 1 111 ? 7.598 -29.812 -3.1 1 53.66 111 GLU A C 1
ATOM 876 O O . GLU A 1 111 ? 7.168 -30.875 -2.666 1 53.66 111 GLU A O 1
ATOM 881 N N . ARG A 1 112 ? 7.922 -29.594 -4.246 1 50.59 112 ARG A N 1
ATOM 882 C CA . ARG A 1 112 ? 7.84 -30.719 -5.184 1 50.59 112 ARG A CA 1
ATOM 883 C C . ARG A 1 112 ? 8.781 -31.844 -4.77 1 50.59 112 ARG A C 1
ATOM 885 O O . ARG A 1 112 ? 8.43 -33.031 -4.875 1 50.59 112 ARG A O 1
ATOM 892 N N . ASN A 1 113 ? 9.961 -31.359 -4.309 1 47.88 113 ASN A N 1
ATOM 893 C CA . ASN A 1 113 ? 10.945 -32.375 -3.992 1 47.88 113 ASN A CA 1
ATOM 894 C C . ASN A 1 113 ? 10.586 -33.125 -2.707 1 47.88 113 ASN A C 1
ATOM 896 O O . ASN A 1 113 ? 10.93 -34.312 -2.547 1 47.88 113 ASN A O 1
ATOM 900 N N . ASN A 1 114 ? 10.016 -32.406 -1.811 1 47.16 114 ASN A N 1
ATOM 901 C CA . ASN A 1 114 ? 9.734 -33.125 -0.574 1 47.16 114 ASN A CA 1
ATOM 902 C C . ASN A 1 114 ? 8.57 -34.094 -0.745 1 47.16 114 ASN A C 1
ATOM 904 O O . ASN A 1 114 ? 8.398 -35 0.064 1 47.16 114 ASN A O 1
ATOM 908 N N . THR A 1 115 ? 7.645 -33.781 -1.557 1 46.66 115 THR A N 1
ATOM 909 C CA . THR A 1 115 ? 6.566 -34.75 -1.734 1 46.66 115 THR A CA 1
ATOM 910 C C . THR A 1 115 ? 7.086 -36.031 -2.383 1 46.66 115 THR A C 1
ATOM 912 O O . THR A 1 115 ? 6.445 -37.062 -2.301 1 46.66 115 THR A O 1
ATOM 915 N N . GLN A 1 116 ? 8.055 -35.875 -3.168 1 44.59 116 GLN A N 1
ATOM 916 C CA . GLN A 1 116 ? 8.547 -37.125 -3.762 1 44.59 116 GLN A CA 1
ATOM 917 C C . GLN A 1 116 ? 9.195 -38.031 -2.707 1 44.59 116 GLN A C 1
ATOM 919 O O . GLN A 1 116 ? 9.203 -39.25 -2.85 1 44.59 116 GLN A O 1
ATOM 924 N N . TYR A 1 117 ? 9.773 -37.406 -1.666 1 48.72 117 TYR A N 1
ATOM 925 C CA . TYR A 1 117 ? 10.469 -38.312 -0.752 1 48.72 117 TYR A CA 1
ATOM 926 C C . TYR A 1 117 ? 9.484 -39.031 0.16 1 48.72 117 TYR A C 1
ATOM 928 O O . TYR A 1 117 ? 9.828 -40.031 0.784 1 48.72 117 TYR A O 1
ATOM 936 N N . HIS A 1 118 ? 8.32 -38.312 0.456 1 47.72 118 HIS A N 1
ATOM 937 C CA . HIS A 1 118 ? 7.527 -39.062 1.422 1 47.72 118 HIS A CA 1
ATOM 938 C C . HIS A 1 118 ? 6.73 -40.188 0.737 1 47.72 118 HIS A C 1
ATOM 940 O O . HIS A 1 118 ? 6.059 -40.969 1.403 1 47.72 118 HIS A O 1
ATOM 946 N N . SER A 1 119 ? 6.512 -40.031 -0.555 1 44.28 119 SER A N 1
ATOM 947 C CA . SER A 1 119 ? 5.73 -41.156 -1.092 1 44.28 119 SER A CA 1
ATOM 948 C C . SER A 1 119 ? 6.594 -42.375 -1.287 1 44.28 119 SER A C 1
ATOM 950 O O . SER A 1 119 ? 6.113 -43.406 -1.766 1 44.28 119 SER A O 1
ATOM 952 N N . SER A 1 120 ? 7.871 -42.344 -0.911 1 33.47 120 SER A N 1
ATOM 953 C CA . SER A 1 120 ? 8.414 -43.719 -0.972 1 33.47 120 SER A CA 1
ATOM 954 C C . SER A 1 120 ? 8.078 -44.5 0.291 1 33.47 120 SER A C 1
ATOM 956 O O . SER A 1 120 ? 8.062 -43.938 1.391 1 33.47 120 SER A O 1
ATOM 958 N N . MET B 1 1 ? 32.312 28.109 -7.914 1 23.12 1 MET B N 1
ATOM 959 C CA . MET B 1 1 ? 31.875 27.562 -6.637 1 23.12 1 MET B CA 1
ATOM 960 C C . MET B 1 1 ? 30.406 27.141 -6.711 1 23.12 1 MET B C 1
ATOM 962 O O . MET B 1 1 ? 29.828 26.703 -5.715 1 23.12 1 MET B O 1
ATOM 966 N N . LEU B 1 2 ? 29.609 27.594 -7.828 1 29.84 2 LEU B N 1
ATOM 967 C CA . LEU B 1 2 ? 28.156 27.672 -7.832 1 29.84 2 LEU B CA 1
ATOM 968 C C . LEU B 1 2 ? 27.531 26.281 -7.984 1 29.84 2 LEU B C 1
ATOM 970 O O . LEU B 1 2 ? 26.344 26.156 -8.297 1 29.84 2 LEU B O 1
ATOM 974 N N . SER B 1 3 ? 28.25 25.219 -7.895 1 30.27 3 SER B N 1
ATOM 975 C CA . SER B 1 3 ? 27.703 23.938 -8.344 1 30.27 3 SER B CA 1
ATOM 976 C C . SER B 1 3 ? 26.594 23.453 -7.422 1 30.27 3 SER B C 1
ATOM 978 O O . SER B 1 3 ? 26.266 22.266 -7.414 1 30.27 3 SER B O 1
ATOM 980 N N . ARG B 1 4 ? 26.203 24.25 -6.355 1 37.66 4 ARG B N 1
ATOM 981 C CA . ARG B 1 4 ? 25.234 23.922 -5.312 1 37.66 4 ARG B CA 1
ATOM 982 C C . ARG B 1 4 ? 23.844 23.766 -5.891 1 37.66 4 ARG B C 1
ATOM 984 O O . ARG B 1 4 ? 22.875 23.516 -5.152 1 37.66 4 ARG B O 1
ATOM 991 N N . LYS B 1 5 ? 23.359 24.438 -6.961 1 35.66 5 LYS B N 1
ATOM 992 C CA . LYS B 1 5 ? 21.984 24.828 -7.207 1 35.66 5 LYS B CA 1
ATOM 993 C C . LYS B 1 5 ? 21.141 23.625 -7.629 1 35.66 5 LYS B C 1
ATOM 995 O O . LYS B 1 5 ? 19.969 23.766 -7.988 1 35.66 5 LYS B O 1
ATOM 1000 N N . ILE B 1 6 ? 21.688 22.578 -8.016 1 33.94 6 ILE B N 1
ATOM 1001 C CA . ILE B 1 6 ? 20.844 21.641 -8.766 1 33.94 6 ILE B CA 1
ATOM 1002 C C . ILE B 1 6 ? 19.812 21.016 -7.832 1 33.94 6 ILE B C 1
ATOM 1004 O O . ILE B 1 6 ? 18.672 20.781 -8.227 1 33.94 6 ILE B O 1
ATOM 1008 N N . ALA B 1 7 ? 20.172 20.594 -6.695 1 33 7 ALA B N 1
ATOM 1009 C CA . ALA B 1 7 ? 19.391 19.562 -6.02 1 33 7 ALA B CA 1
ATOM 1010 C C . ALA B 1 7 ? 18.125 20.156 -5.391 1 33 7 ALA B C 1
ATOM 1012 O O . ALA B 1 7 ? 17.406 19.453 -4.66 1 33 7 ALA B O 1
ATOM 1013 N N . THR B 1 8 ? 18.062 21.469 -5.215 1 33.31 8 THR B N 1
ATOM 1014 C CA . THR B 1 8 ? 16.953 22.109 -4.504 1 33.31 8 THR B CA 1
ATOM 1015 C C . THR B 1 8 ? 15.656 21.938 -5.277 1 33.31 8 THR B C 1
ATOM 1017 O O . THR B 1 8 ? 14.594 22.344 -4.805 1 33.31 8 THR B O 1
ATOM 1020 N N . TRP B 1 9 ? 15.672 21.719 -6.629 1 37.06 9 TRP B N 1
ATOM 1021 C CA . TRP B 1 9 ? 14.492 21.859 -7.477 1 37.06 9 TRP B CA 1
ATOM 1022 C C . TRP B 1 9 ? 13.406 20.859 -7.078 1 37.06 9 TRP B C 1
ATOM 1024 O O . TRP B 1 9 ? 12.219 21.109 -7.262 1 37.06 9 TRP B O 1
ATOM 1034 N N . TRP B 1 10 ? 13.68 19.812 -6.562 1 39.28 10 TRP B N 1
ATOM 1035 C CA . TRP B 1 10 ? 12.578 18.875 -6.406 1 39.28 10 TRP B CA 1
ATOM 1036 C C . TRP B 1 10 ? 11.484 19.453 -5.516 1 39.28 10 TRP B C 1
ATOM 1038 O O . TRP B 1 10 ? 10.305 19.156 -5.695 1 39.28 10 TRP B O 1
ATOM 1048 N N . PHE B 1 11 ? 11.727 20.156 -4.438 1 42.66 11 PHE B N 1
ATOM 1049 C CA . PHE B 1 11 ? 10.742 20.375 -3.385 1 42.66 11 PHE B CA 1
ATOM 1050 C C . PHE B 1 11 ? 9.945 21.641 -3.645 1 42.66 11 PHE B C 1
ATOM 1052 O O . PHE B 1 11 ? 9.102 22.031 -2.836 1 42.66 11 PHE B O 1
ATOM 1059 N N . SER B 1 12 ? 10.281 22.531 -4.469 1 38.09 12 SER B N 1
ATOM 1060 C CA . SER B 1 12 ? 9.492 23.766 -4.551 1 38.09 12 SER B CA 1
ATOM 1061 C C . SER B 1 12 ? 8.039 23.469 -4.91 1 38.09 12 SER B C 1
ATOM 1063 O O . SER B 1 12 ? 7.191 24.359 -4.848 1 38.09 12 SER B O 1
ATOM 1065 N N . ASN B 1 13 ? 7.566 22.547 -5.816 1 38.66 13 ASN B N 1
ATOM 1066 C CA . ASN B 1 13 ? 6.27 22.422 -6.473 1 38.66 13 ASN B CA 1
ATOM 1067 C C . ASN B 1 13 ? 5.234 21.781 -5.555 1 38.66 13 ASN B C 1
ATOM 1069 O O . ASN B 1 13 ? 4.945 20.594 -5.676 1 38.66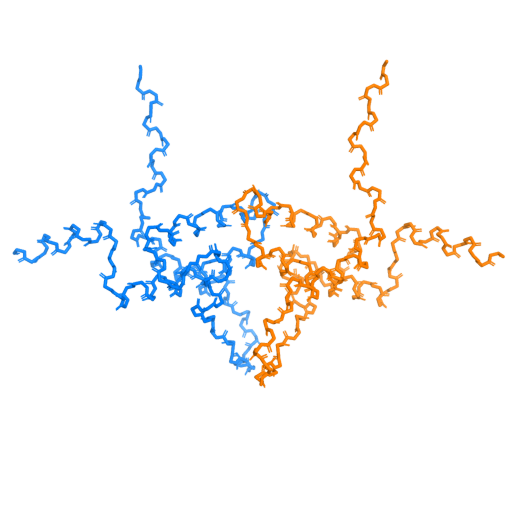 13 ASN B O 1
ATOM 1073 N N . LYS B 1 14 ? 5.172 22 -4.422 1 41.31 14 LYS B N 1
ATOM 1074 C CA . LYS B 1 14 ? 4.258 21.453 -3.424 1 41.31 14 LYS B CA 1
ATOM 1075 C C . LYS B 1 14 ? 2.811 21.797 -3.76 1 41.31 14 LYS B C 1
ATOM 1077 O O . LYS B 1 14 ? 1.904 21 -3.49 1 41.31 14 LYS B O 1
ATOM 1082 N N . GLU B 1 15 ? 2.508 23.031 -4.09 1 40.12 15 GLU B N 1
ATOM 1083 C CA . GLU B 1 15 ? 1.123 23.391 -4.387 1 40.12 15 GLU B CA 1
ATOM 1084 C C . GLU B 1 15 ? 0.559 22.531 -5.516 1 40.12 15 GLU B C 1
ATOM 1086 O O . GLU B 1 15 ? -0.615 22.156 -5.492 1 40.12 15 GLU B O 1
ATOM 1091 N N . TYR B 1 16 ? 1.325 22.359 -6.543 1 43.09 16 TYR B N 1
ATOM 1092 C CA . TYR B 1 16 ? 0.863 21.703 -7.766 1 43.09 16 TYR B CA 1
ATOM 1093 C C . TYR B 1 16 ? 0.575 20.234 -7.516 1 43.09 16 TYR B C 1
ATOM 1095 O O . TYR B 1 16 ? -0.31 19.656 -8.148 1 43.09 16 TYR B O 1
ATOM 1103 N N . LEU B 1 17 ? 1.023 19.812 -6.484 1 48.84 17 LEU B N 1
ATOM 1104 C CA . LEU B 1 17 ? 0.979 18.359 -6.367 1 48.84 17 LEU B CA 1
ATOM 1105 C C . LEU B 1 17 ? -0.385 17.906 -5.863 1 48.84 17 LEU B C 1
ATOM 1107 O O . LEU B 1 17 ? -0.929 16.906 -6.355 1 48.84 17 LEU B O 1
ATOM 1111 N N . ALA B 1 18 ? -0.927 18.797 -4.984 1 44.81 18 ALA B N 1
ATOM 1112 C CA . ALA B 1 18 ? -2.207 18.312 -4.477 1 44.81 18 ALA B CA 1
ATOM 1113 C C . ALA B 1 18 ? -3.242 18.219 -5.594 1 44.81 18 ALA B C 1
ATOM 1115 O O . ALA B 1 18 ? -4.004 17.266 -5.668 1 44.81 18 ALA B O 1
ATOM 1116 N N . LYS B 1 19 ? -3.459 19.438 -6.324 1 48.47 19 LYS B N 1
ATOM 1117 C CA . LYS B 1 19 ? -4.398 19.391 -7.441 1 48.47 19 LYS B CA 1
ATOM 1118 C C . LYS B 1 19 ? -3.986 18.328 -8.469 1 48.47 19 LYS B C 1
ATOM 1120 O O . LYS B 1 19 ? -4.84 17.656 -9.031 1 48.47 19 LYS B O 1
ATOM 1125 N N . ALA B 1 20 ? -2.777 18.266 -8.727 1 47.28 20 ALA B N 1
ATOM 1126 C CA . ALA B 1 20 ? -2.273 17.312 -9.711 1 47.28 20 ALA B CA 1
ATOM 1127 C C . ALA B 1 20 ? -2.455 15.875 -9.219 1 47.28 20 ALA B C 1
ATOM 1129 O O . ALA B 1 20 ? -2.799 14.984 -10 1 47.28 20 ALA B O 1
ATOM 1130 N N . LEU B 1 21 ? -2.426 15.867 -7.926 1 52.53 21 LEU B N 1
ATOM 1131 C CA . LEU B 1 21 ? -2.541 14.523 -7.367 1 52.53 21 LEU B CA 1
ATOM 1132 C C . LEU B 1 21 ? -3.973 14.008 -7.473 1 52.53 21 LEU B C 1
ATOM 1134 O O . LEU B 1 21 ? -4.195 12.844 -7.805 1 52.53 21 LEU B O 1
ATOM 1138 N N . LYS B 1 22 ? -4.945 14.953 -7.215 1 51.53 22 LYS B N 1
ATOM 1139 C CA . LYS B 1 22 ? -6.336 14.531 -7.359 1 51.53 22 LYS B CA 1
ATOM 1140 C C . LYS B 1 22 ? -6.617 14.039 -8.781 1 51.53 22 LYS B C 1
ATOM 1142 O O . LYS B 1 22 ? -7.328 13.055 -8.969 1 51.53 22 LYS B O 1
ATOM 1147 N N . GLU B 1 23 ? -6.164 14.719 -9.719 1 48.28 23 GLU B N 1
ATOM 1148 C CA . GLU B 1 23 ? -6.371 14.344 -11.109 1 48.28 23 GLU B CA 1
ATOM 1149 C C . GLU B 1 23 ? -5.719 13 -11.422 1 48.28 23 GLU B C 1
ATOM 1151 O O . GLU B 1 23 ? -6.281 12.18 -12.156 1 48.28 23 GLU B O 1
ATOM 1156 N N . ILE B 1 24 ? -4.73 12.766 -10.797 1 46.59 24 ILE B N 1
ATOM 1157 C CA . ILE B 1 24 ? -3.99 11.539 -11.07 1 46.59 24 ILE B CA 1
ATOM 1158 C C . ILE B 1 24 ? -4.699 10.352 -10.43 1 46.59 24 ILE B C 1
ATOM 1160 O O . ILE B 1 24 ? -4.82 9.281 -11.039 1 46.59 24 ILE B O 1
ATOM 1164 N N . VAL B 1 25 ? -5.102 10.609 -9.273 1 49.16 25 VAL B N 1
ATOM 1165 C CA . VAL B 1 25 ? -5.82 9.547 -8.578 1 49.16 25 VAL B CA 1
ATOM 1166 C C . VAL B 1 25 ? -7.066 9.156 -9.367 1 49.16 25 VAL B C 1
ATOM 1168 O O . VAL B 1 25 ? -7.367 7.973 -9.516 1 49.16 25 VAL B O 1
ATOM 1171 N N . ASP B 1 26 ? -7.824 10.148 -9.82 1 47.41 26 ASP B N 1
ATOM 1172 C CA . ASP B 1 26 ? -9.023 9.883 -10.602 1 47.41 26 ASP B CA 1
ATOM 1173 C C . ASP B 1 26 ? -8.703 9.062 -11.844 1 47.41 26 ASP B C 1
ATOM 1175 O O . ASP B 1 26 ? -9.453 8.156 -12.219 1 47.41 26 ASP B O 1
ATOM 1179 N N . GLN B 1 27 ? -7.613 9.375 -12.391 1 46.53 27 GLN B N 1
ATOM 1180 C CA . GLN B 1 27 ? -7.238 8.695 -13.625 1 46.53 27 GLN B CA 1
ATOM 1181 C C . GLN B 1 27 ? -6.676 7.305 -13.328 1 46.53 27 GLN B C 1
ATOM 1183 O O . GLN B 1 27 ? -6.898 6.363 -14.094 1 46.53 27 GLN B O 1
ATOM 1188 N N . ALA B 1 28 ? -5.926 7.348 -12.398 1 46.94 28 ALA B N 1
ATOM 1189 C CA . ALA B 1 28 ? -5.25 6.082 -12.125 1 46.94 28 ALA B CA 1
ATOM 1190 C C . ALA B 1 28 ? -6.234 5.035 -11.602 1 46.94 28 ALA B C 1
ATOM 1192 O O . ALA B 1 28 ? -6.07 3.84 -11.859 1 46.94 28 ALA B O 1
ATOM 1193 N N . PHE B 1 29 ? -7.219 5.531 -10.906 1 45.91 29 PHE B N 1
ATOM 1194 C CA . PHE B 1 29 ? -8.195 4.609 -10.328 1 45.91 29 PHE B CA 1
ATOM 1195 C C . PHE B 1 29 ? -9.508 4.668 -11.094 1 45.91 29 PHE B C 1
ATOM 1197 O O . PHE B 1 29 ? -10.562 4.34 -10.547 1 45.91 29 PHE B O 1
ATOM 1204 N N . SER B 1 30 ? -9.555 5.316 -12.203 1 42.69 30 SER B N 1
ATOM 1205 C CA . SER B 1 30 ? -10.805 5.223 -12.961 1 42.69 30 SER B CA 1
ATOM 1206 C C . SER B 1 30 ? -11.133 3.773 -13.305 1 42.69 30 SER B C 1
ATOM 1208 O O . SER B 1 30 ? -10.32 3.068 -13.906 1 42.69 30 SER B O 1
ATOM 1210 N N . PRO B 1 31 ? -12.148 3.293 -12.688 1 41.31 31 PRO B N 1
ATOM 1211 C CA . PRO B 1 31 ? -12.57 1.946 -13.086 1 41.31 31 PRO B CA 1
ATOM 1212 C C . PRO B 1 31 ? -12.703 1.794 -14.602 1 41.31 31 PRO B C 1
ATOM 1214 O O . PRO B 1 31 ? -12.977 2.771 -15.297 1 41.31 31 PRO B O 1
ATOM 1217 N N . ALA B 1 32 ? -12.172 0.787 -15.102 1 40.03 32 ALA B N 1
ATOM 1218 C CA . ALA B 1 32 ? -12.492 0.478 -16.5 1 40.03 32 ALA B CA 1
ATOM 1219 C C . ALA B 1 32 ? -13.984 0.678 -16.781 1 40.03 32 ALA B C 1
ATOM 1221 O O . ALA B 1 32 ? -14.82 0.477 -15.891 1 40.03 32 ALA B O 1
ATOM 1222 N N . PRO B 1 33 ? -14.414 1.403 -17.906 1 40 33 PRO B N 1
ATOM 1223 C CA . PRO B 1 33 ? -15.797 1.73 -18.234 1 40 33 PRO B CA 1
ATOM 1224 C C . PRO B 1 33 ? -16.766 0.574 -17.969 1 40 33 PRO B C 1
ATOM 1226 O O . PRO B 1 33 ? -17.938 0.799 -17.656 1 40 33 PRO B O 1
ATOM 1229 N N . GLY B 1 34 ? -16.594 -0.534 -18.578 1 40.56 34 GLY B N 1
ATOM 1230 C CA . GLY B 1 34 ? -17.625 -1.56 -18.469 1 40.56 34 GLY B CA 1
ATOM 1231 C C . GLY B 1 34 ? -17.969 -1.9 -17.031 1 40.56 34 GLY B C 1
ATOM 1232 O O . GLY B 1 34 ? -18.75 -2.826 -16.781 1 40.56 34 GLY B O 1
ATOM 1233 N N . ALA B 1 35 ? -17.109 -1.673 -16.203 1 36.94 35 ALA B N 1
ATOM 1234 C CA . ALA B 1 35 ? -17.438 -1.997 -14.812 1 36.94 35 ALA B CA 1
ATOM 1235 C C . ALA B 1 35 ? -18.484 -1.041 -14.258 1 36.94 35 ALA B C 1
ATOM 1237 O O . ALA B 1 35 ? -18.141 -0.037 -13.625 1 36.94 35 ALA B O 1
ATOM 1238 N N . ALA B 1 36 ? -19.453 -0.581 -14.992 1 35.94 36 ALA B N 1
ATOM 1239 C CA . ALA B 1 36 ? -20.609 0.226 -14.625 1 35.94 36 ALA B CA 1
ATOM 1240 C C . ALA B 1 36 ? -21.094 -0.107 -13.211 1 35.94 36 ALA B C 1
ATOM 1242 O O . ALA B 1 36 ? -21.516 0.779 -12.469 1 35.94 36 ALA B O 1
ATOM 1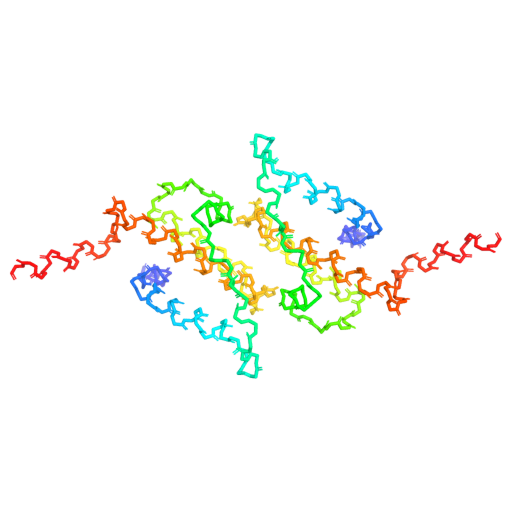243 N N . SER B 1 37 ? -21.797 -1.365 -13.008 1 38.5 37 SER B N 1
ATOM 1244 C CA . SER B 1 37 ? -22.812 -1.695 -12.016 1 38.5 37 SER B CA 1
ATOM 1245 C C . SER B 1 37 ? -22.281 -1.506 -10.602 1 38.5 37 SER B C 1
ATOM 1247 O O . SER B 1 37 ? -23.062 -1.225 -9.68 1 38.5 37 SER B O 1
ATOM 1249 N N . ALA B 1 38 ? -21.344 -2.459 -10.008 1 37.97 38 ALA B N 1
ATOM 1250 C CA . ALA B 1 38 ? -21.203 -2.551 -8.555 1 37.97 38 ALA B CA 1
ATOM 1251 C C . ALA B 1 38 ? -20.562 -1.283 -7.984 1 37.97 38 ALA B C 1
ATOM 1253 O O . ALA B 1 38 ? -19.375 -1.03 -8.188 1 37.97 38 ALA B O 1
ATOM 1254 N N . THR B 1 39 ? -21.094 -0.123 -8.156 1 41.03 39 THR B N 1
ATOM 1255 C CA . THR B 1 39 ? -20.766 1.036 -7.336 1 41.03 39 THR B CA 1
ATOM 1256 C C . THR B 1 39 ? -20.266 0.6 -5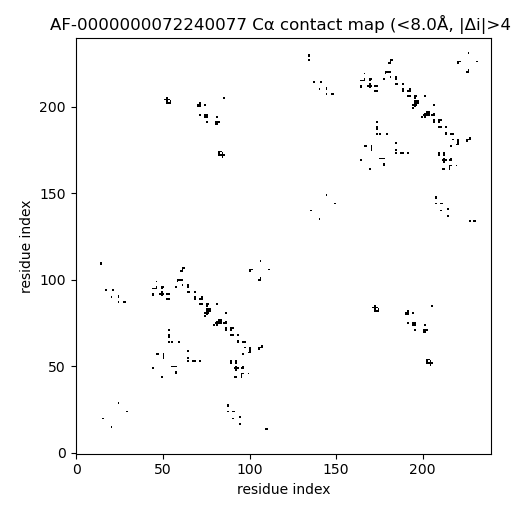.961 1 41.03 39 THR B C 1
ATOM 1258 O O . THR B 1 39 ? -21.062 0.403 -5.043 1 41.03 39 THR B O 1
ATOM 1261 N N . ARG B 1 40 ? -19.656 -0.54 -5.93 1 45.41 40 ARG B N 1
ATOM 1262 C CA . ARG B 1 40 ? -19.188 -0.99 -4.625 1 45.41 40 ARG B CA 1
ATOM 1263 C C . ARG B 1 40 ? -18.672 0.183 -3.793 1 45.41 40 ARG B C 1
ATOM 1265 O O . ARG B 1 40 ? -17.938 1.029 -4.289 1 45.41 40 ARG B O 1
ATOM 1272 N N . THR B 1 41 ? -19.547 0.759 -3.006 1 48.62 41 THR B N 1
ATOM 1273 C CA . THR B 1 41 ? -19.234 1.756 -1.985 1 48.62 41 THR B CA 1
ATOM 1274 C C . THR B 1 41 ? -17.797 1.622 -1.514 1 48.62 41 THR B C 1
ATOM 1276 O O . THR B 1 41 ? -17.469 0.702 -0.762 1 48.62 41 THR B O 1
ATOM 1279 N N . ARG B 1 42 ? -16.891 1.716 -2.539 1 56.88 42 ARG B N 1
ATOM 1280 C CA . ARG B 1 42 ? -15.492 1.733 -2.107 1 56.88 42 ARG B CA 1
ATOM 1281 C C . ARG B 1 42 ? -15.312 2.613 -0.875 1 56.88 42 ARG B C 1
ATOM 1283 O O . ARG B 1 42 ? -15.695 3.785 -0.88 1 56.88 42 ARG B O 1
ATOM 1290 N N . ARG B 1 43 ? -15.375 1.926 0.222 1 70.44 43 ARG B N 1
ATOM 1291 C CA . ARG B 1 43 ? -15.188 2.629 1.486 1 70.44 43 ARG B CA 1
ATOM 1292 C C . ARG B 1 43 ? -14.016 3.598 1.407 1 70.44 43 ARG B C 1
ATOM 1294 O O . ARG B 1 43 ? -12.922 3.221 0.977 1 70.44 43 ARG B O 1
ATOM 1301 N N . ARG B 1 44 ? -14.391 4.867 1.468 1 82.19 44 ARG B N 1
ATOM 1302 C CA . ARG B 1 44 ? -13.359 5.902 1.508 1 82.19 44 ARG B CA 1
ATOM 1303 C C . ARG B 1 44 ? -12.375 5.648 2.645 1 82.19 44 ARG B C 1
ATOM 1305 O O . ARG B 1 44 ? -12.766 5.215 3.73 1 82.19 44 ARG B O 1
ATOM 1312 N N . MET B 1 45 ? -11.18 5.902 2.285 1 91.5 45 MET B N 1
ATOM 1313 C CA . MET B 1 45 ? -10.141 5.773 3.309 1 91.5 45 MET B CA 1
ATOM 1314 C C . MET B 1 45 ? -10.398 6.738 4.461 1 91.5 45 MET B C 1
ATOM 1316 O O . MET B 1 45 ? -10.672 7.918 4.242 1 91.5 45 MET B O 1
ATOM 1320 N N . THR B 1 46 ? -10.336 6.223 5.703 1 93.81 46 THR B N 1
ATOM 1321 C CA . THR B 1 46 ? -10.539 7.07 6.875 1 93.81 46 THR B CA 1
ATOM 1322 C C . THR B 1 46 ? -9.234 7.758 7.277 1 93.81 46 THR B C 1
ATOM 1324 O O . THR B 1 46 ? -8.156 7.367 6.828 1 93.81 46 THR B O 1
ATOM 1327 N N . VAL B 1 47 ? -9.391 8.789 8.18 1 96.44 47 VAL B N 1
ATOM 1328 C CA . VAL B 1 47 ? -8.219 9.484 8.703 1 96.44 47 VAL B CA 1
ATOM 1329 C C . VAL B 1 47 ? -7.344 8.508 9.484 1 96.44 47 VAL B C 1
ATOM 1331 O O . VAL B 1 47 ? -6.113 8.555 9.383 1 96.44 47 VAL B O 1
ATOM 1334 N N . ASP B 1 48 ? -7.996 7.602 10.188 1 96.38 48 ASP B N 1
ATOM 1335 C CA . ASP B 1 48 ? -7.254 6.609 10.961 1 96.38 48 ASP B CA 1
ATOM 1336 C C . ASP B 1 48 ? -6.449 5.691 10.039 1 96.38 48 ASP B C 1
ATOM 1338 O O . ASP B 1 48 ? -5.273 5.422 10.297 1 96.38 48 ASP B O 1
ATOM 1342 N N . GLU B 1 49 ? -7.059 5.23 8.961 1 95 49 GLU B N 1
ATOM 1343 C CA . GLU B 1 49 ? -6.391 4.352 8 1 95 49 GLU B CA 1
ATOM 1344 C C . GLU B 1 49 ? -5.219 5.059 7.328 1 95 49 GLU B C 1
ATOM 1346 O O . GLU B 1 49 ? -4.137 4.484 7.195 1 95 49 GLU B O 1
ATOM 1351 N N . ALA B 1 50 ? -5.434 6.262 6.918 1 97.44 50 ALA B N 1
ATOM 1352 C CA . ALA B 1 50 ? -4.391 7.043 6.262 1 97.44 50 ALA B CA 1
ATOM 1353 C C . ALA B 1 50 ? -3.213 7.289 7.199 1 97.44 50 ALA B C 1
ATOM 1355 O O . ALA B 1 50 ? -2.055 7.191 6.789 1 97.44 50 ALA B O 1
ATOM 1356 N N . SER B 1 51 ? -3.584 7.574 8.492 1 98.06 51 SER B N 1
ATOM 1357 C CA . SER B 1 51 ? -2.539 7.809 9.492 1 98.06 51 SER B CA 1
ATOM 1358 C C . SER B 1 51 ? -1.716 6.547 9.734 1 98.06 51 SER B C 1
ATOM 1360 O O . SER B 1 51 ? -0.492 6.617 9.859 1 98.06 51 SER B O 1
ATOM 1362 N N . ASP B 1 52 ? -2.355 5.453 9.75 1 96.31 52 ASP B N 1
ATOM 1363 C CA . ASP B 1 52 ? -1.665 4.176 9.906 1 96.31 52 ASP B CA 1
ATOM 1364 C C . ASP B 1 52 ? -0.752 3.898 8.711 1 96.31 52 ASP B C 1
ATOM 1366 O O . ASP B 1 52 ? 0.389 3.465 8.883 1 96.31 52 ASP B O 1
ATOM 1370 N N . LEU B 1 53 ? -1.201 4.129 7.547 1 97.81 53 LEU B N 1
ATOM 1371 C CA . LEU B 1 53 ? -0.438 3.902 6.324 1 97.81 53 LEU B CA 1
ATOM 1372 C C . LEU B 1 53 ? 0.839 4.734 6.316 1 97.81 53 LEU B C 1
ATOM 1374 O O . LEU B 1 53 ? 1.911 4.234 5.973 1 97.81 53 LEU B O 1
ATOM 1378 N N . PHE B 1 54 ? 0.724 5.93 6.785 1 98.31 54 PHE B N 1
ATOM 1379 C CA . PHE B 1 54 ? 1.866 6.836 6.773 1 98.31 54 PHE B CA 1
ATOM 1380 C C . PHE B 1 54 ? 2.729 6.633 8.016 1 98.31 54 PHE B C 1
ATOM 1382 O O . PHE B 1 54 ? 3.896 7.027 8.031 1 98.31 54 PHE B O 1
ATOM 1389 N N . GLY B 1 55 ? 2.174 6.043 9.031 1 97.62 55 GLY B N 1
ATOM 1390 C CA . GLY B 1 55 ? 2.881 5.945 10.297 1 97.62 55 GLY B CA 1
ATOM 1391 C C . GLY B 1 55 ? 3.016 7.277 11.008 1 97.62 55 GLY B C 1
ATOM 1392 O O . GLY B 1 55 ? 4.078 7.59 11.547 1 97.62 55 GLY B O 1
ATOM 1393 N N . VAL B 1 56 ? 1.95 8.039 10.984 1 97.75 56 VAL B N 1
ATOM 1394 C CA . VAL B 1 56 ? 1.952 9.344 11.625 1 97.75 56 VAL B CA 1
ATOM 1395 C C . VAL B 1 56 ? 0.738 9.477 12.547 1 97.75 56 VAL B C 1
ATOM 1397 O O . VAL B 1 56 ? -0.186 8.664 12.477 1 97.75 56 VAL B O 1
ATOM 1400 N N . GLN B 1 57 ? 0.783 10.492 13.398 1 96.62 57 GLN B N 1
ATOM 1401 C CA . GLN B 1 57 ? -0.372 10.789 14.242 1 96.62 57 GLN B CA 1
ATOM 1402 C C . GLN B 1 57 ? -1.508 11.398 13.43 1 96.62 57 GLN B C 1
ATOM 1404 O O . GLN B 1 57 ? -1.274 11.984 12.367 1 96.62 57 GLN B O 1
ATOM 1409 N N . LYS B 1 58 ? -2.717 11.289 13.945 1 95.06 58 LYS B N 1
ATOM 1410 C CA . LYS B 1 58 ? -3.896 11.812 13.266 1 95.06 58 LYS B CA 1
ATOM 1411 C C . LYS B 1 58 ? -3.785 13.32 13.062 1 95.06 58 LYS B C 1
ATOM 1413 O O . LYS B 1 58 ? -4.344 13.867 12.109 1 95.06 58 LYS B O 1
ATOM 1418 N N . ASN B 1 59 ? -3.039 13.977 13.969 1 95.75 59 ASN B N 1
ATOM 1419 C CA . ASN B 1 59 ? -2.9 15.422 13.883 1 95.75 59 ASN B CA 1
ATOM 1420 C C . ASN B 1 59 ? -1.53 15.828 13.344 1 95.75 59 ASN B C 1
ATOM 1422 O O . ASN B 1 59 ? -1.004 16.875 13.703 1 95.75 59 ASN B O 1
ATOM 1426 N N . ALA B 1 60 ? -0.966 14.945 12.555 1 96.31 60 ALA B N 1
ATOM 1427 C CA . ALA B 1 60 ? 0.322 15.25 11.93 1 96.31 60 ALA B CA 1
ATOM 1428 C C . ALA B 1 60 ? 0.268 16.562 11.164 1 96.31 60 ALA B C 1
ATOM 1430 O O . ALA B 1 60 ? -0.773 16.922 10.609 1 96.31 60 ALA B O 1
ATOM 1431 N N . SER B 1 61 ? 1.398 17.266 11.133 1 94.56 61 SER B N 1
ATOM 1432 C CA . SER B 1 61 ? 1.492 18.531 10.422 1 94.56 61 SER B CA 1
ATOM 1433 C C . SER B 1 61 ? 1.473 18.328 8.914 1 94.56 61 SER B C 1
ATOM 1435 O O . SER B 1 61 ? 1.786 17.25 8.422 1 94.56 61 SER B O 1
ATOM 1437 N N . LEU B 1 62 ? 1.117 19.344 8.25 1 92.44 62 LEU B N 1
ATOM 1438 C CA . LEU B 1 62 ? 1.119 19.312 6.789 1 92.44 62 LEU B CA 1
ATOM 1439 C C . LEU B 1 62 ? 2.506 18.969 6.254 1 92.44 62 LEU B C 1
ATOM 1441 O O . LEU B 1 62 ? 2.637 18.203 5.289 1 92.44 62 LEU B O 1
ATOM 1445 N N . LYS B 1 63 ? 3.492 19.547 6.891 1 91.38 63 LYS B N 1
ATOM 1446 C CA . LYS B 1 63 ? 4.867 19.281 6.48 1 91.38 63 LYS B CA 1
ATOM 1447 C C . LYS B 1 63 ? 5.195 17.797 6.602 1 91.38 63 LYS B C 1
ATOM 1449 O O . LYS B 1 63 ? 5.742 17.188 5.676 1 91.38 63 LYS B O 1
ATOM 1454 N N . GLU B 1 64 ? 4.832 17.156 7.676 1 95.44 64 GLU B N 1
ATOM 1455 C CA . GLU B 1 64 ? 5.074 15.734 7.902 1 95.44 64 GLU B CA 1
ATOM 1456 C C . GLU B 1 64 ? 4.324 14.875 6.891 1 95.44 64 GLU B C 1
ATOM 1458 O O . GLU B 1 64 ? 4.867 13.898 6.371 1 95.44 64 GLU B O 1
ATOM 1463 N N . ILE B 1 65 ? 3.143 15.211 6.598 1 96.38 65 ILE B N 1
ATOM 1464 C CA . ILE B 1 65 ? 2.289 14.484 5.664 1 96.38 65 ILE B CA 1
ATOM 1465 C C . ILE B 1 65 ? 2.916 14.5 4.273 1 96.38 65 ILE B C 1
ATOM 1467 O O . ILE B 1 65 ? 3.012 13.461 3.617 1 96.38 65 ILE B O 1
ATOM 1471 N N . ILE B 1 66 ? 3.379 15.641 3.926 1 93.5 66 ILE B N 1
ATOM 1472 C CA . ILE B 1 66 ? 3.951 15.797 2.592 1 93.5 66 ILE B CA 1
ATOM 1473 C C . ILE B 1 66 ? 5.254 15.008 2.494 1 93.5 66 ILE B C 1
ATOM 1475 O O . ILE B 1 66 ? 5.469 14.273 1.522 1 93.5 66 ILE B O 1
ATOM 1479 N N . GLU B 1 67 ? 6.059 15.133 3.486 1 94.62 67 GLU B N 1
ATOM 1480 C CA . GLU B 1 67 ? 7.332 14.422 3.496 1 94.62 67 GLU B CA 1
ATOM 1481 C C . GLU B 1 67 ? 7.125 12.914 3.447 1 94.62 67 GLU B C 1
ATOM 1483 O O . GLU B 1 67 ? 7.777 12.211 2.668 1 94.62 67 GLU B O 1
ATOM 1488 N N . ARG B 1 68 ? 6.23 12.445 4.262 1 97.38 68 ARG B N 1
ATOM 1489 C CA . ARG B 1 68 ? 5.945 11.016 4.32 1 97.38 68 ARG B CA 1
ATOM 1490 C C . ARG B 1 68 ? 5.355 10.516 3.002 1 97.38 68 ARG B C 1
ATOM 1492 O O . ARG B 1 68 ? 5.699 9.438 2.529 1 97.38 68 ARG B O 1
ATOM 1499 N N . SER B 1 69 ? 4.473 11.258 2.426 1 96.19 69 SER B N 1
ATOM 1500 C CA . SER B 1 69 ? 3.855 10.914 1.148 1 96.19 69 SER B CA 1
ATOM 1501 C C . SER B 1 69 ? 4.902 10.797 0.044 1 96.19 69 SER B C 1
ATOM 1503 O O . SER B 1 69 ? 4.883 9.844 -0.736 1 96.19 69 SER B O 1
ATOM 1505 N N . ASP B 1 70 ? 5.75 11.781 0.029 1 95.94 70 ASP B N 1
ATOM 1506 C CA . ASP B 1 70 ? 6.793 11.781 -0.993 1 95.94 70 ASP B CA 1
ATOM 1507 C C . ASP B 1 70 ? 7.703 10.562 -0.85 1 95.94 70 ASP B C 1
ATOM 1509 O O . ASP B 1 70 ? 8.055 9.93 -1.845 1 95.94 70 ASP B O 1
ATOM 1513 N N . GLN B 1 71 ? 8.062 10.328 0.317 1 97.94 71 GLN B N 1
ATOM 1514 C CA . GLN B 1 71 ? 8.914 9.172 0.599 1 97.94 71 GLN B CA 1
ATOM 1515 C C . GLN B 1 71 ? 8.258 7.879 0.124 1 97.94 71 GLN B C 1
ATOM 1517 O O . GLN B 1 71 ? 8.867 7.113 -0.626 1 97.94 71 GLN B O 1
ATOM 1522 N N . LEU B 1 72 ? 7.07 7.613 0.521 1 98.31 72 LEU B N 1
ATOM 1523 C CA . LEU B 1 72 ? 6.379 6.375 0.193 1 98.31 72 LEU B CA 1
ATOM 1524 C C . LEU B 1 72 ? 6.051 6.309 -1.296 1 98.31 72 LEU B C 1
ATOM 1526 O O . LEU B 1 72 ? 6.07 5.23 -1.894 1 98.31 72 LEU B O 1
ATOM 1530 N N . TYR B 1 73 ? 5.734 7.457 -1.853 1 96.88 73 TYR B N 1
ATOM 1531 C CA . TYR B 1 73 ? 5.445 7.492 -3.281 1 96.88 73 TYR B CA 1
ATOM 1532 C C . TYR B 1 73 ? 6.664 7.07 -4.094 1 96.88 73 TYR B C 1
ATOM 1534 O O . TYR B 1 73 ? 6.547 6.27 -5.023 1 96.88 73 TYR B O 1
ATOM 1542 N N . LYS B 1 74 ? 7.773 7.57 -3.67 1 97.5 74 LYS B N 1
ATOM 1543 C CA . LYS B 1 74 ? 9.016 7.242 -4.359 1 97.5 74 LYS B CA 1
ATOM 1544 C C . LYS B 1 74 ? 9.375 5.77 -4.176 1 97.5 74 LYS B C 1
ATOM 1546 O O . LYS B 1 74 ? 9.805 5.105 -5.121 1 97.5 74 LYS B O 1
ATOM 1551 N N . LEU B 1 75 ? 9.203 5.285 -3.012 1 97.81 75 LEU B N 1
ATOM 1552 C CA . LEU B 1 75 ? 9.531 3.896 -2.709 1 97.81 75 LEU B CA 1
ATOM 1553 C C . LEU B 1 75 ? 8.688 2.941 -3.547 1 97.81 75 LEU B C 1
ATOM 1555 O O . LEU B 1 75 ? 9.102 1.813 -3.818 1 97.81 75 LEU B O 1
ATOM 1559 N N . ASN B 1 76 ? 7.52 3.391 -4.004 1 98.06 76 ASN B N 1
ATOM 1560 C CA . ASN B 1 76 ? 6.629 2.5 -4.738 1 98.06 76 ASN B CA 1
ATOM 1561 C C . ASN B 1 76 ? 6.535 2.891 -6.211 1 98.06 76 ASN B C 1
ATOM 1563 O O . ASN B 1 76 ? 5.555 2.566 -6.883 1 98.06 76 ASN B O 1
ATOM 1567 N N . ASP B 1 77 ? 7.57 3.598 -6.691 1 96.25 77 ASP B N 1
ATOM 1568 C CA . ASP B 1 77 ? 7.656 3.971 -8.102 1 96.25 77 ASP B CA 1
ATOM 1569 C C . ASP B 1 77 ? 7.73 2.734 -8.992 1 96.25 77 ASP B C 1
ATOM 1571 O O . ASP B 1 77 ? 8.688 1.958 -8.906 1 96.25 77 ASP B O 1
ATOM 1575 N N . PRO B 1 78 ? 6.793 2.549 -9.852 1 96.38 78 PRO B N 1
ATOM 1576 C CA . PRO B 1 78 ? 6.785 1.351 -10.695 1 96.38 78 PRO B CA 1
ATOM 1577 C C . PRO B 1 78 ? 8.047 1.222 -11.539 1 96.38 78 PRO B C 1
ATOM 1579 O O . PRO B 1 78 ? 8.492 0.107 -11.828 1 96.38 78 PRO B O 1
ATOM 1582 N N . SER B 1 79 ? 8.609 2.334 -11.922 1 96.5 79 SER B N 1
ATOM 1583 C CA . SER B 1 79 ? 9.812 2.293 -12.734 1 96.5 79 SER B CA 1
ATOM 1584 C C . SER B 1 79 ? 11.008 1.772 -11.945 1 96.5 79 SER B C 1
ATOM 1586 O O . SER B 1 79 ? 12.031 1.396 -12.516 1 96.5 79 SER B O 1
ATOM 1588 N N . LYS B 1 80 ? 10.922 1.659 -10.688 1 96.31 80 LYS B N 1
ATOM 1589 C CA . LYS B 1 80 ? 11.984 1.171 -9.812 1 96.31 80 LYS B CA 1
ATOM 1590 C C . LYS B 1 80 ? 11.57 -0.128 -9.125 1 96.31 80 LYS B C 1
ATOM 1592 O O . LYS B 1 80 ? 12.086 -0.457 -8.055 1 96.31 80 LYS B O 1
ATOM 1597 N N . GLY B 1 81 ? 10.547 -0.743 -9.594 1 96.5 81 GLY B N 1
ATOM 1598 C CA . GLY B 1 81 ? 10.141 -2.037 -9.07 1 96.5 81 GLY B CA 1
ATOM 1599 C C . GLY B 1 81 ? 8.969 -1.951 -8.109 1 96.5 81 GLY B C 1
ATOM 1600 O O . GLY B 1 81 ? 8.539 -2.965 -7.555 1 96.5 81 GLY B O 1
ATOM 1601 N N . GLY B 1 82 ? 8.438 -0.726 -7.996 1 98 82 GLY B N 1
ATOM 1602 C CA . GLY B 1 82 ? 7.301 -0.554 -7.105 1 98 82 GLY B CA 1
ATOM 1603 C C . GLY B 1 82 ? 5.977 -0.913 -7.754 1 98 82 GLY B C 1
ATOM 1604 O O . GLY B 1 82 ? 5.938 -1.658 -8.734 1 98 82 GLY B O 1
ATOM 1605 N N . SER B 1 83 ? 4.902 -0.519 -7.066 1 98.19 83 SER B N 1
ATOM 1606 C CA . SER B 1 83 ? 3.545 -0.874 -7.469 1 98.19 83 SER B CA 1
ATOM 1607 C C . SER B 1 83 ? 2.697 0.37 -7.715 1 98.19 83 SER B C 1
ATOM 1609 O O . SER B 1 83 ? 2.568 1.225 -6.836 1 98.19 83 SER B O 1
ATOM 1611 N N . LYS B 1 84 ? 2.1 0.352 -8.922 1 96 84 LYS B N 1
ATOM 1612 C CA . LYS B 1 84 ? 1.185 1.446 -9.234 1 96 84 LYS B CA 1
ATOM 1613 C C . LYS B 1 84 ? 0.011 1.479 -8.258 1 96 84 LYS B C 1
ATOM 1615 O O . LYS B 1 84 ? -0.446 2.553 -7.863 1 96 84 LYS B O 1
ATOM 1620 N N . TYR B 1 85 ? -0.412 0.315 -7.898 1 95.62 85 TYR B N 1
ATOM 1621 C CA . TYR B 1 85 ? -1.499 0.171 -6.938 1 95.62 85 TYR B CA 1
ATOM 1622 C C . TYR B 1 85 ? -1.127 0.794 -5.594 1 95.62 85 TYR B C 1
ATOM 1624 O O . TYR B 1 85 ? -1.901 1.566 -5.027 1 95.62 85 TYR B O 1
ATOM 1632 N N . LEU B 1 86 ? 0.006 0.491 -5.055 1 97.75 86 LEU B N 1
ATOM 1633 C CA . LEU B 1 86 ? 0.452 1.023 -3.773 1 97.75 86 LEU B CA 1
ATOM 1634 C C . LEU B 1 86 ? 0.704 2.525 -3.865 1 97.75 86 LEU B C 1
ATOM 1636 O O . LEU B 1 86 ? 0.4 3.268 -2.928 1 97.75 86 LEU B O 1
ATOM 1640 N N . GLN B 1 87 ? 1.237 2.963 -4.996 1 96.62 87 GLN B N 1
ATOM 1641 C CA . GLN B 1 87 ? 1.432 4.395 -5.199 1 96.62 87 GLN B CA 1
ATOM 1642 C C . GLN B 1 87 ? 0.103 5.145 -5.141 1 96.62 87 GLN B C 1
ATOM 1644 O O . GLN B 1 87 ? 0.013 6.215 -4.539 1 96.62 87 GLN B O 1
ATOM 1649 N N . ALA B 1 88 ? -0.853 4.59 -5.762 1 94.25 88 ALA B N 1
ATOM 1650 C CA . ALA B 1 88 ? -2.178 5.203 -5.742 1 94.25 88 ALA B CA 1
ATOM 1651 C C . ALA B 1 88 ? -2.74 5.254 -4.324 1 94.25 88 ALA B C 1
ATOM 1653 O O . ALA B 1 88 ? -3.379 6.234 -3.939 1 94.25 88 ALA B O 1
ATOM 1654 N N . LYS B 1 89 ? -2.51 4.227 -3.619 1 95.69 89 LYS B N 1
ATOM 1655 C CA . LYS B 1 89 ? -2.977 4.184 -2.236 1 95.69 89 LYS B CA 1
ATOM 1656 C C . LYS B 1 89 ? -2.287 5.25 -1.39 1 95.69 89 LYS B C 1
ATOM 1658 O O . LYS B 1 89 ? -2.916 5.875 -0.534 1 95.69 89 LYS B O 1
ATOM 1663 N N . VAL B 1 90 ? -1.055 5.422 -1.597 1 97.75 90 VAL B N 1
ATOM 1664 C CA . VAL B 1 90 ? -0.29 6.461 -0.912 1 97.75 90 VAL B CA 1
ATOM 1665 C C . VAL B 1 90 ? -0.892 7.832 -1.213 1 97.75 90 VAL B C 1
ATOM 1667 O O . VAL B 1 90 ? -1.071 8.648 -0.309 1 97.75 90 VAL B O 1
ATOM 1670 N N . LEU B 1 91 ? -1.211 8.031 -2.434 1 94.94 91 LEU B N 1
ATOM 1671 C CA . LEU B 1 91 ? -1.786 9.312 -2.832 1 94.94 91 LEU B CA 1
ATOM 1672 C C . LEU B 1 91 ? -3.152 9.516 -2.186 1 94.94 91 LEU B C 1
ATOM 1674 O O . LEU B 1 91 ? -3.475 10.625 -1.748 1 94.94 91 LEU B O 1
ATOM 1678 N N . SER B 1 92 ? -3.936 8.469 -2.139 1 94.44 92 SER B N 1
ATOM 1679 C CA . SER B 1 92 ? -5.223 8.547 -1.456 1 94.44 92 SER B CA 1
ATOM 1680 C C . SER B 1 92 ? -5.051 8.938 0.008 1 94.44 92 SER B C 1
ATOM 1682 O O . SER B 1 92 ? -5.781 9.789 0.519 1 94.44 92 SER B O 1
ATOM 1684 N N . ALA B 1 93 ? -4.105 8.336 0.602 1 97.12 93 ALA B N 1
ATOM 1685 C CA . ALA B 1 93 ? -3.84 8.633 2.006 1 97.12 93 ALA B CA 1
ATOM 1686 C C . ALA B 1 93 ? -3.404 10.086 2.186 1 97.12 93 ALA B C 1
ATOM 1688 O O . ALA B 1 93 ? -3.822 10.75 3.135 1 97.12 93 ALA B O 1
ATOM 1689 N N . ARG B 1 94 ? -2.619 10.508 1.287 1 95.94 94 ARG B N 1
ATOM 1690 C CA . ARG B 1 94 ? -2.17 11.898 1.323 1 95.94 94 ARG B CA 1
ATOM 1691 C C . ARG B 1 94 ? -3.354 12.859 1.274 1 95.94 94 ARG B C 1
ATOM 1693 O O . ARG B 1 94 ? -3.439 13.789 2.078 1 95.94 94 ARG B O 1
ATOM 1700 N N . LEU B 1 95 ? -4.246 12.633 0.405 1 94.25 95 LEU B N 1
ATOM 1701 C CA . LEU B 1 95 ? -5.402 13.5 0.227 1 94.25 95 LEU B CA 1
ATOM 1702 C C . LEU B 1 95 ? -6.25 13.547 1.493 1 94.25 95 LEU B C 1
ATOM 1704 O O . LEU B 1 95 ? -6.699 14.617 1.911 1 94.25 95 LEU B O 1
ATOM 1708 N N . VAL B 1 96 ? -6.414 12.469 2.068 1 95.69 96 VAL B N 1
ATOM 1709 C CA . VAL B 1 96 ? -7.215 12.375 3.285 1 95.69 96 VAL B CA 1
ATOM 1710 C C . VAL B 1 96 ? -6.547 13.164 4.41 1 95.69 96 VAL B C 1
ATOM 1712 O O . VAL B 1 96 ? -7.195 13.953 5.09 1 95.69 96 VAL B O 1
ATOM 1715 N N . LEU B 1 97 ? -5.289 13 4.559 1 96.81 97 LEU B N 1
ATOM 1716 C CA . LEU B 1 97 ? -4.574 13.609 5.68 1 96.81 97 LEU B CA 1
ATOM 1717 C C . LEU B 1 97 ? -4.383 15.109 5.449 1 96.81 97 LEU B C 1
ATOM 1719 O O . LEU B 1 97 ? -4.406 15.891 6.398 1 96.81 97 LEU B O 1
ATOM 1723 N N . GLU B 1 98 ? -4.188 15.43 4.207 1 93.81 98 GLU B N 1
ATOM 1724 C CA . GLU B 1 98 ? -4.086 16.859 3.906 1 93.81 98 GLU B CA 1
ATOM 1725 C C . GLU B 1 98 ? -5.406 17.578 4.176 1 93.81 98 GLU B C 1
ATOM 1727 O O . GLU B 1 98 ? -5.418 18.688 4.707 1 93.81 98 GLU B O 1
ATOM 1732 N N . ASP B 1 99 ? -6.469 16.953 3.777 1 92.12 99 ASP B N 1
ATOM 1733 C CA . ASP B 1 99 ? -7.789 17.516 4.051 1 92.12 99 ASP B CA 1
ATOM 1734 C C . ASP B 1 99 ? -8.008 17.703 5.551 1 92.12 99 ASP B C 1
ATOM 1736 O O . ASP B 1 99 ? -8.508 18.734 5.996 1 92.12 99 ASP B O 1
ATOM 1740 N N . GLU B 1 100 ? -7.609 16.75 6.273 1 94.69 100 GLU B N 1
ATOM 1741 C CA . GLU B 1 100 ? -7.734 16.812 7.727 1 94.69 100 GLU B CA 1
ATOM 1742 C C . GLU B 1 100 ? -6.898 17.938 8.305 1 94.69 100 GLU B C 1
ATOM 1744 O O . GLU B 1 100 ? -7.348 18.656 9.203 1 94.69 100 GLU B O 1
ATOM 1749 N N . ALA B 1 101 ? -5.73 18.047 7.801 1 94.62 101 ALA B N 1
ATOM 1750 C CA . ALA B 1 101 ? -4.844 19.109 8.258 1 94.62 101 ALA B CA 1
ATOM 1751 C C . ALA B 1 101 ? -5.422 20.484 7.93 1 94.62 101 ALA B C 1
ATOM 1753 O O . ALA B 1 101 ? -5.32 21.406 8.734 1 94.62 101 ALA B O 1
ATOM 1754 N N . ARG B 1 102 ? -5.992 20.578 6.84 1 91.5 102 ARG B N 1
ATOM 1755 C CA . ARG B 1 102 ? -6.582 21.859 6.426 1 91.5 102 ARG B CA 1
ATOM 1756 C C . ARG B 1 102 ? -7.777 22.203 7.301 1 91.5 102 ARG B C 1
ATOM 1758 O O . ARG B 1 102 ? -7.973 23.375 7.648 1 91.5 102 ARG B O 1
ATOM 1765 N N . LYS B 1 103 ? -8.5 21.25 7.625 1 94 103 LYS B N 1
ATOM 1766 C CA . LYS B 1 103 ? -9.625 21.484 8.523 1 94 103 LYS B CA 1
ATOM 1767 C C . LYS B 1 103 ? -9.156 22 9.875 1 94 103 LYS B C 1
ATOM 1769 O O . LYS B 1 103 ? -9.891 22.719 10.555 1 94 103 LYS B O 1
ATOM 1774 N N . ARG B 1 104 ? -7.945 21.688 10.219 1 94.44 104 ARG B N 1
ATOM 1775 C CA . ARG B 1 104 ? -7.363 22.141 11.477 1 94.44 104 ARG B CA 1
ATOM 1776 C C . ARG B 1 104 ? -6.73 23.531 11.32 1 94.44 104 ARG B C 1
ATOM 1778 O O . ARG B 1 104 ? -6.188 24.078 12.273 1 94.44 104 ARG B O 1
ATOM 1785 N N . GLY B 1 105 ? -6.723 23.969 10.109 1 92.19 105 GLY B N 1
ATOM 1786 C CA . GLY B 1 105 ? -6.25 25.328 9.875 1 92.19 105 GLY B CA 1
ATOM 1787 C C . GLY B 1 105 ? -4.836 25.375 9.328 1 92.19 105 GLY B C 1
ATOM 1788 O O . GLY B 1 105 ? -4.262 26.453 9.188 1 92.19 105 GLY B O 1
ATOM 1789 N N . GLU B 1 106 ? -4.371 24.172 9.07 1 90.56 106 GLU B N 1
ATOM 1790 C CA . GLU B 1 106 ? -3.01 24.156 8.539 1 90.56 106 GLU B CA 1
ATOM 1791 C C . GLU B 1 106 ? -2.982 24.547 7.062 1 90.56 106 GLU B C 1
ATOM 1793 O O . GLU B 1 106 ? -3.891 24.188 6.305 1 90.56 106 GLU B O 1
ATOM 1798 N N . THR B 1 107 ? -2.068 25.375 6.781 1 82.06 107 THR B N 1
ATOM 1799 C CA . THR B 1 107 ? -1.869 25.766 5.391 1 82.06 107 THR B CA 1
ATOM 1800 C C . THR B 1 107 ? -0.437 25.484 4.945 1 82.06 107 THR B C 1
ATOM 1802 O O . THR B 1 107 ? 0.444 25.266 5.781 1 82.06 107 THR B O 1
ATOM 1805 N N . LEU B 1 108 ? -0.419 25.328 3.764 1 69.75 108 LEU B N 1
ATOM 1806 C CA . LEU B 1 108 ? 0.943 25.156 3.268 1 69.75 108 LEU B CA 1
ATOM 1807 C C . LEU B 1 108 ? 1.696 26.484 3.301 1 69.75 108 LEU B C 1
ATOM 1809 O O . LEU B 1 108 ? 1.095 27.547 3.141 1 69.75 108 LEU B O 1
ATOM 1813 N N . PRO B 1 109 ? 3.01 26.328 3.84 1 56.44 109 PRO B N 1
ATOM 1814 C CA . PRO B 1 109 ? 3.727 27.609 3.957 1 56.44 109 PRO B CA 1
ATOM 1815 C C . PRO B 1 109 ? 3.588 28.469 2.713 1 56.44 109 PRO B C 1
ATOM 1817 O O . PRO B 1 109 ? 3.502 29.703 2.82 1 56.44 109 PRO B O 1
ATOM 1820 N N . GLU B 1 110 ? 3.723 27.859 1.584 1 55.53 110 GLU B N 1
ATOM 1821 C CA . GLU B 1 110 ? 3.641 28.75 0.423 1 55.53 110 GLU B CA 1
ATOM 1822 C C . GLU B 1 110 ? 2.252 29.359 0.298 1 55.53 110 GLU B C 1
ATOM 1824 O O . GLU B 1 110 ? 2.105 30.469 -0.209 1 55.53 110 GLU B O 1
ATOM 1829 N N . GLU B 1 111 ? 1.334 28.547 0.591 1 53.88 111 GLU B N 1
ATOM 1830 C CA . GLU B 1 111 ? -0.03 29.062 0.539 1 53.88 111 GLU B CA 1
ATOM 1831 C C . GLU B 1 111 ? -0.217 30.219 1.514 1 53.88 111 GLU B C 1
ATOM 1833 O O . GLU B 1 111 ? -1.028 31.109 1.271 1 53.88 111 GLU B O 1
ATOM 1838 N N . ARG B 1 112 ? 0.481 30.156 2.496 1 50.72 112 ARG B N 1
ATOM 1839 C CA . ARG B 1 112 ? 0.382 31.25 3.457 1 50.72 112 ARG B CA 1
ATOM 1840 C C . ARG B 1 112 ? 0.807 32.594 2.826 1 50.72 112 ARG B C 1
ATOM 1842 O O . ARG B 1 112 ? 0.192 33.625 3.078 1 50.72 112 ARG B O 1
ATOM 1849 N N . ASN B 1 113 ? 1.888 32.375 2.02 1 47.97 113 ASN B N 1
ATOM 1850 C CA . ASN B 1 113 ? 2.41 33.625 1.47 1 47.97 113 ASN B CA 1
ATOM 1851 C C . ASN B 1 113 ? 1.491 34.188 0.39 1 47.97 113 ASN B C 1
ATOM 1853 O O . ASN B 1 113 ? 1.429 35.406 0.196 1 47.97 113 ASN B O 1
ATOM 1857 N N . ASN B 1 114 ? 0.897 33.312 -0.325 1 46.97 114 ASN B N 1
ATOM 1858 C CA . ASN B 1 114 ? 0.074 33.875 -1.387 1 46.97 114 ASN B CA 1
ATOM 1859 C C . ASN B 1 114 ? -1.205 34.5 -0.832 1 46.97 114 ASN B C 1
ATOM 1861 O O . ASN B 1 114 ? -1.872 35.281 -1.519 1 46.97 114 ASN B O 1
ATOM 1865 N N . THR B 1 115 ? -1.73 33.969 0.18 1 46.69 115 THR B N 1
ATOM 1866 C CA . THR B 1 115 ? -2.932 34.594 0.711 1 46.69 115 THR B CA 1
ATOM 1867 C C . THR B 1 115 ? -2.613 36 1.242 1 46.69 115 THR B C 1
ATOM 1869 O O . THR B 1 115 ? -3.514 36.812 1.403 1 46.69 115 THR B O 1
ATOM 1872 N N . GLN B 1 116 ? -1.468 36.156 1.694 1 44.5 116 GLN B N 1
ATOM 1873 C CA . GLN B 1 116 ? -1.19 37.5 2.172 1 44.5 116 GLN B CA 1
ATOM 1874 C C . GLN B 1 116 ? -1.165 38.5 1.018 1 44.5 116 GLN B C 1
ATOM 1876 O O . GLN B 1 116 ? -1.438 39.688 1.209 1 44.5 116 GLN B O 1
ATOM 1881 N N . TYR B 1 117 ? -0.79 38.031 -0.16 1 49.22 117 TYR B N 1
ATOM 1882 C CA . TYR B 1 117 ? -0.686 39.062 -1.192 1 49.22 117 TYR B CA 1
ATOM 1883 C C . TYR B 1 117 ? -2.062 39.438 -1.713 1 49.22 117 TYR B C 1
ATOM 1885 O O . TYR B 1 117 ? -2.215 40.469 -2.367 1 49.22 117 TYR B O 1
ATOM 1893 N N . HIS B 1 118 ? -3.027 38.469 -1.676 1 47.94 118 HIS B N 1
ATOM 1894 C CA . HIS B 1 118 ? -4.25 38.938 -2.312 1 47.94 118 HIS B CA 1
ATOM 1895 C C . HIS B 1 118 ? -5.07 39.781 -1.356 1 47.94 118 HIS B C 1
ATOM 1897 O O . HIS B 1 118 ? -6.098 40.344 -1.743 1 47.94 118 HIS B O 1
ATOM 1903 N N . SER B 1 119 ? -4.848 39.656 -0.082 1 44.09 119 SER B N 1
ATOM 1904 C CA . SER B 1 119 ? -5.711 40.5 0.725 1 44.09 119 SER B CA 1
ATOM 1905 C C . SER B 1 119 ? -5.215 41.938 0.721 1 44.09 119 SER B C 1
ATOM 1907 O O . SER B 1 119 ? -5.801 42.812 1.373 1 44.09 119 SER B O 1
ATOM 1909 N N . SER B 1 120 ? -4.16 42.25 -0.028 1 33.38 120 SER B N 1
ATOM 1910 C CA . SER B 1 120 ? -4.016 43.719 -0.067 1 33.38 120 SER B CA 1
ATOM 1911 C C . SER B 1 120 ? -4.855 44.312 -1.181 1 33.38 120 SER B C 1
ATOM 1913 O O . SER B 1 120 ? -4.988 43.75 -2.258 1 33.38 120 SER B O 1
#

Foldseek 3Di:
DPPPPDPVPPPPPVVVCLVVLVVCLCVLPVPDVVVPPCVVVPPQQALVNLCVLLVHDSQDALVSLVVSLVVQLVVQPVVVVHDSVSNSVSSSSSNNSNVSNVVVVHDDVVVVVVVVVVVD/DPPPPPPPPPPPCVVVCLVVLVVVLCVLPVPDVVVPPCVVVPPQQALVNLCVLLVHDSQDALVSLVVSLVVQLVVQPVVVVHDSVSNSVSSSSSNNSNVSNVVVVHDDVVVVVVVVVVVD

Radius of gyration: 21.7 Å; Cα contacts (8 Å, |Δi|>4): 210; chains: 2; bounding box: 61×87×41 Å

InterPro domains:
  IPR005341 Mitochondrial import inner membrane translocase subunit Tim16 [PTHR12388] (4-116)
  IPR036869 Chaperone J-domain superfamily [G3DSA:1.10.287.110] (45-105)

pLDDT: mean 71.35, std 26.37, range [23.12, 98.31]

Nearest PDB structures (foldseek):
  8j9i-assembly1_E6  TM=9.272E-01  e=2.213E+00  Euglena gracilis
  8j9j-assembly1_E6  TM=8.817E-01  e=3.216E+00  Euglena gracilis
  2xpx-assembly1_A  TM=3.552E-01  e=3.982E+00  human gammaherpesvirus 4
  8j9i-assembly1_E6  TM=9.268E-01  e=2.103E+00  Euglena gracilis
  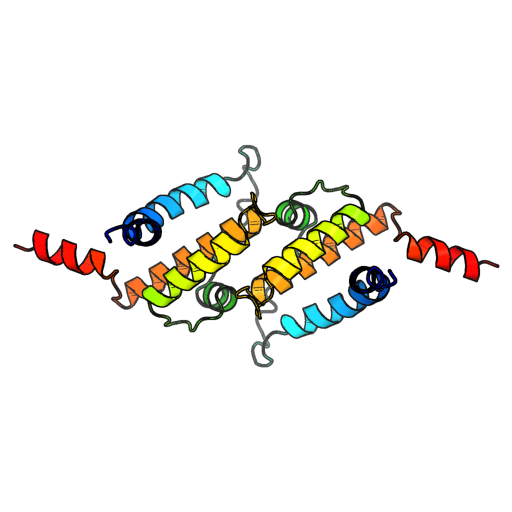8j9j-assembly1_E6  TM=8.819E-01  e=3.223E+00  Euglena gracilis